Protein 2C43 (pdb70)

Solvent-accessible surface area: 14909 Å² total; per-residue (Å²): 175,174,226,104,62,136,20,134,21,7,10,25,0,6,25,6,41,103,20,155,27,60,101,71,75,12,2,74,0,1,70,0,0,21,81,95,7,27,110,80,0,30,132,60,98,51,11,149,58,0,32,11,1,0,0,0,11,0,0,1,2,17,0,0,11,61,78,20,119,51,78,7,80,115,7,142,8,99,99,59,115,129,31,26,23,52,39,6,133,119,58,106,46,110,53,28,18,6,10,29,10,68,31,47,49,29,0,0,0,0,0,7,18,66,50,48,0,0,0,2,0,34,85,6,54,122,13,60,210,37,46,8,73,98,36,3,120,116,42,105,197,62,5,11,109,62,2,15,110,42,1,119,78,46,132,71,79,107,43,21,0,31,7,0,27,5,1,63,1,0,6,54,0,6,19,47,1,69,18,44,36,176,71,42,120,45,95,100,0,53,6,63,9,43,48,99,113,13,81,90,52,93,25,24,100,124,5,102,1,52,37,93,66,136,66,50,133,76,22,52,1,11,4,12,23,26,41,54,95,8,11,3,2,0,0,11,50,105,183,85,129,30,80,32,75,99,20,81,24,116,48,0,34,67,37,24,59,57,58,24,108,86,32,80,74,19,108,135,64,31,50,102,23,153,123,91,102,140,194,152

Secondary structure (DSSP, 8-state):
--S------EEEEE-GGG----HHHHHHHHHTS-HHHHHHHHT-SBHHHHHHHHHHHHHHHHHHHHHS---GGG--EEE-TTS-EEEPP---SSS-EEEEEEETTEEEEEEESSSEEEEEEEE----SSS-HHHHHHHTGGGS-HHHHHHHTTSSSHHHHHHHHHHHHHHHHHHHHHHT--S---GGGEEEE--SS---TT--B---EEEETTEE-TTEEEEEEEEETTEEEEEEEE-----PPEEE-HHHHTTT----S---GGGSS--B-GGGS----

Sequence (280 aa):
LYFQGHMEGVRWAFSCGTWLPSRAEWLLAVRSIQPEEKERIGQFVFARDAKAAMAGRLMIRKLVAEKLNNIPWNHIRLQRTAKGKPVLAKDNPYPNFNFNISHQGDYAVLAAEPELQVGIDIMKTSFPGRGSIPEFFHIMKRKFTNKEWETIRSFKDEWTQLDMFYRNWALKESFIKAIGVGLGFELQRLEFDLSPLNLDIGQVYKETRLFLDGEEEKEWAFEESKIDEHHFVAVALRKPTQRQFTILNFNDLMSSAVPMTPEDPSFWDCFCFTEEIPIRN

Structure (mmCIF, N/CA/C/O backbone):
data_2C43
#
_entry.id   2C43
#
_cell.length_a   65.589
_cell.length_b   68.957
_cell.length_c   70.745
_cell.angle_alpha   90.00
_cell.angle_beta   90.00
_cell.angle_gamma   90.00
#
_symmetry.space_group_name_H-M   'P 21 21 21'
#
loop_
_entity.id
_entity.type
_entity.pdbx_description
1 polymer 'AMINOADIPATE-SEMIALDEHYDE DEHYDROGENASE-PHOSPHOPANTETHEINYL TRANSFERASE'
2 non-polymer 'COENZYME A'
3 non-polymer 'MAGNESIUM ION'
4 non-polymer 'CHLORIDE ION'
5 water water
#
loop_
_atom_site.group_PDB
_atom_site.id
_atom_site.type_symbol
_atom_site.label_atom_id
_atom_site.label_alt_id
_atom_site.label_comp_id
_atom_site.label_asym_id
_atom_site.label_entity_id
_atom_site.label_seq_id
_atom_site.pdbx_PDB_ins_code
_atom_site.Cartn_x
_atom_site.Cartn_y
_atom_site.Cartn_z
_atom_site.occupancy
_atom_site.B_iso_or_equiv
_atom_site.auth_seq_id
_atom_site.auth_comp_id
_atom_site.auth_asym_id
_atom_site.auth_atom_id
_atom_site.pdbx_PDB_model_num
ATOM 1 N N . LEU A 1 18 ? -19.145 19.328 28.534 1.00 31.14 18 LEU A N 1
ATOM 2 C CA . LEU A 1 18 ? -19.831 18.725 29.717 1.00 26.21 18 LEU A CA 1
ATOM 3 C C . LEU A 1 18 ? -19.414 17.260 29.968 1.00 16.97 18 LEU A C 1
ATOM 4 O O . LEU A 1 18 ? -19.116 16.934 31.102 1.00 23.34 18 LEU A O 1
ATOM 7 N N . TYR A 1 19 ? -19.339 16.429 28.917 1.00 19.59 19 TYR A N 1
ATOM 8 C CA . TYR A 1 19 ? -19.053 14.969 29.015 1.00 23.93 19 TYR A CA 1
ATOM 9 C C . TYR A 1 19 ? -17.816 14.439 28.250 1.00 22.95 19 TYR A C 1
ATOM 10 O O . TYR A 1 19 ? -17.445 14.953 27.200 1.00 17.43 19 TYR A O 1
ATOM 19 N N . PHE A 1 20 ? -17.194 13.396 28.806 1.00 15.85 20 PHE A N 1
ATOM 20 C CA . PHE A 1 20 ? -15.979 12.795 28.254 1.00 14.23 20 PHE A CA 1
ATOM 21 C C . PHE A 1 20 ? -16.354 11.893 27.068 1.00 13.35 20 PHE A C 1
ATOM 22 O O . PHE A 1 20 ? -16.608 10.708 27.215 1.00 18.94 20 PHE A O 1
ATOM 30 N N . GLN A 1 21 ? -16.406 12.506 25.891 1.00 17.13 21 GLN A N 1
ATOM 31 C CA . GLN A 1 21 ? -17.123 11.961 24.745 1.00 17.22 21 GLN A CA 1
ATOM 32 C C . GLN A 1 21 ? -16.616 12.604 23.429 1.00 20.26 21 GLN A C 1
ATOM 33 O O . GLN A 1 21 ? -16.178 13.753 23.396 1.00 20.58 21 GLN A O 1
ATOM 39 N N . GLY A 1 22 ? -16.674 11.852 22.340 1.00 26.57 22 GLY A N 1
ATOM 40 C CA . GLY A 1 22 ? -16.308 12.396 21.045 1.00 31.11 22 GLY A CA 1
ATOM 41 C C . GLY A 1 22 ? -17.511 13.065 20.423 1.00 30.31 22 GLY A C 1
ATOM 42 O O . GLY A 1 22 ? -18.644 12.786 20.806 1.00 30.10 22 GLY A O 1
ATOM 43 N N . HIS A 1 23 ? -17.272 13.956 19.470 1.00 28.89 23 HIS A N 1
ATOM 44 C CA . HIS A 1 23 ? -18.359 14.611 18.748 1.00 30.78 23 HIS A CA 1
ATOM 45 C C . HIS A 1 23 ? -18.221 14.366 17.242 1.00 30.42 23 HIS A C 1
ATOM 46 O O . HIS A 1 23 ? -17.214 14.663 16.627 1.00 27.21 23 HIS A O 1
ATOM 53 N N . MET A 1 24 ? -19.244 13.793 16.646 1.00 26.84 24 MET A N 1
ATOM 54 C CA . MET A 1 24 ? -19.176 13.440 15.254 1.00 23.09 24 MET A CA 1
ATOM 55 C C . MET A 1 24 ? -18.885 14.686 14.406 1.00 21.11 24 MET A C 1
ATOM 56 O O . MET A 1 24 ? -19.429 15.753 14.680 1.00 21.56 24 MET A O 1
ATOM 61 N N . GLU A 1 25 ? -18.001 14.537 13.414 1.00 20.68 25 GLU A N 1
ATOM 62 C CA . GLU A 1 25 ? -17.767 15.534 12.354 1.00 21.78 25 GLU A CA 1
ATOM 63 C C . GLU A 1 25 ? -18.410 15.022 11.064 1.00 16.04 25 GLU A C 1
ATOM 64 O O . GLU A 1 25 ? -18.971 13.918 11.028 1.00 12.29 25 GLU A O 1
ATOM 70 N N . GLY A 1 26 ? -18.351 15.824 10.011 1.00 17.48 26 GLY A N 1
ATOM 71 C CA . GLY A 1 26 ? -18.873 15.400 8.704 1.00 15.97 26 GLY A CA 1
ATOM 72 C C . GLY A 1 26 ? -18.056 14.222 8.215 1.00 18.13 26 GLY A C 1
ATOM 73 O O . GLY A 1 26 ? -16.825 14.200 8.400 1.00 8.49 26 GLY A O 1
ATOM 74 N N . VAL A 1 27 ? -18.720 13.245 7.599 1.00 8.78 27 VAL A N 1
ATOM 75 C CA . VAL A 1 27 ? -18.020 12.029 7.129 1.00 10.63 27 VAL A CA 1
ATOM 76 C C . VAL A 1 27 ? -18.078 12.045 5.617 1.00 10.85 27 VAL A C 1
ATOM 77 O O . VAL A 1 27 ? -19.142 12.319 5.082 1.00 8.01 27 VAL A O 1
ATOM 81 N N . ARG A 1 28 ? -16.942 11.825 4.945 1.00 11.46 28 ARG A N 1
ATOM 82 C CA . ARG A 1 28 ? -16.905 11.677 3.474 1.00 11.11 28 ARG A CA 1
ATOM 83 C C . ARG A 1 28 ? -16.115 10.389 3.122 1.00 8.45 28 ARG A C 1
ATOM 84 O O . ARG A 1 28 ? -14.904 10.383 3.208 1.00 11.46 28 ARG A O 1
ATOM 92 N N . TRP A 1 29 ? -16.810 9.310 2.769 1.00 6.09 29 TRP A N 1
ATOM 93 C CA . TRP A 1 29 ? -16.176 8.000 2.480 1.00 10.98 29 TRP A CA 1
ATOM 94 C C . TRP A 1 29 ? -16.508 7.475 1.067 1.00 11.97 29 TRP A C 1
ATOM 95 O O . TRP A 1 29 ? -17.602 7.645 0.610 1.00 11.51 29 TRP A O 1
ATOM 106 N N . ALA A 1 30 ? -15.563 6.815 0.400 1.00 11.48 30 ALA A N 1
ATOM 107 C CA . ALA A 1 30 ? -15.799 6.202 -0.909 1.00 8.75 30 ALA A CA 1
ATOM 108 C C . ALA A 1 30 ? -15.307 4.783 -0.834 1.00 12.30 30 ALA A C 1
ATOM 109 O O . ALA A 1 30 ? -14.477 4.455 0.011 1.00 13.47 30 ALA A O 1
ATOM 111 N N . PHE A 1 31 ? -15.778 3.949 -1.740 1.00 10.66 31 PHE A N 1
ATOM 112 C CA . PHE A 1 31 ? -15.295 2.605 -1.828 1.00 7.73 31 PHE A CA 1
ATOM 113 C C . PHE A 1 31 ? -15.268 2.195 -3.291 1.00 7.30 31 PHE A C 1
ATOM 114 O O . PHE A 1 31 ? -16.240 2.368 -3.985 1.00 6.58 31 PHE A O 1
ATOM 122 N N . SER A 1 32 ? -14.153 1.657 -3.765 1.00 8.61 32 SER A N 1
ATOM 123 C CA . SER A 1 32 ? -14.099 1.175 -5.115 1.00 5.90 32 SER A CA 1
ATOM 124 C C . SER A 1 32 ? -14.713 -0.218 -5.261 1.00 7.34 32 SER A C 1
ATOM 125 O O . SER A 1 32 ? -14.009 -1.251 -5.310 1.00 11.14 32 SER A O 1
ATOM 128 N N . CYS A 1 33 ? -16.025 -0.240 -5.430 1.00 7.96 33 CYS A N 1
ATOM 129 C CA . CYS A 1 33 ? -16.716 -1.492 -5.680 1.00 9.15 33 CYS A CA 1
ATOM 130 C C . CYS A 1 33 ? -16.334 -2.111 -7.033 1.00 14.92 33 CYS A C 1
ATOM 131 O O . CYS A 1 33 ? -16.467 -3.321 -7.199 1.00 9.79 33 CYS A O 1
ATOM 134 N N . GLY A 1 34 ? -15.858 -1.291 -7.972 1.00 15.07 34 GLY A N 1
ATOM 135 C CA . GLY A 1 34 ? -15.600 -1.734 -9.354 1.00 16.25 34 GLY A CA 1
ATOM 136 C C . GLY A 1 34 ? -14.355 -2.588 -9.446 1.00 16.40 34 GLY A C 1
ATOM 137 O O . GLY A 1 34 ? -14.202 -3.370 -10.376 1.00 22.68 34 GLY A O 1
ATOM 138 N N . THR A 1 35 ? -13.463 -2.448 -8.472 1.00 15.74 35 THR A N 1
ATOM 139 C CA . THR A 1 35 ? -12.218 -3.242 -8.408 1.00 18.55 35 THR A CA 1
ATOM 140 C C . THR A 1 35 ? -12.182 -4.206 -7.214 1.00 13.03 35 THR A C 1
ATOM 141 O O . THR A 1 35 ? -11.168 -4.825 -6.973 1.00 12.50 35 THR A O 1
ATOM 145 N N . TRP A 1 36 ? -13.280 -4.282 -6.463 1.00 6.66 36 TRP A N 1
ATOM 146 C CA . TRP A 1 36 ? -13.422 -5.160 -5.329 1.00 10.79 36 TRP A CA 1
ATOM 147 C C . TRP A 1 36 ? -13.684 -6.538 -5.862 1.00 10.05 36 TRP A C 1
ATOM 148 O O . TRP A 1 36 ? -14.641 -6.721 -6.583 1.00 12.42 36 TRP A O 1
ATOM 159 N N . LEU A 1 37 ? -12.852 -7.505 -5.460 1.00 13.34 37 LEU A N 1
ATOM 160 C CA . LEU A 1 37 ? -13.004 -8.893 -5.876 1.00 16.32 37 LEU A CA 1
ATOM 161 C C . LEU A 1 37 ? -12.957 -9.790 -4.638 1.00 14.54 37 LEU A C 1
ATOM 162 O O . LEU A 1 37 ? -11.921 -10.394 -4.314 1.00 12.78 37 LEU A O 1
ATOM 167 N N . PRO A 1 38 ? -14.103 -9.908 -3.959 1.00 7.79 38 PRO A N 1
ATOM 168 C CA . PRO A 1 38 ? -14.165 -10.687 -2.745 1.00 9.57 38 PRO A CA 1
ATOM 169 C C . PRO A 1 38 ? -14.125 -12.185 -3.002 1.00 12.17 38 PRO A C 1
ATOM 170 O O . PRO A 1 38 ? -14.565 -12.632 -4.045 1.00 7.94 38 PRO A O 1
ATOM 174 N N . SER A 1 39 ? -13.557 -12.975 -2.086 1.00 8.08 39 SER A N 1
ATOM 175 C CA . SER A 1 39 ? -13.701 -14.391 -2.221 1.00 8.33 39 SER A CA 1
ATOM 176 C C . SER A 1 39 ? -15.170 -14.734 -1.937 1.00 8.30 39 SER A C 1
ATOM 177 O O . SER A 1 39 ? -15.970 -13.895 -1.522 1.00 14.47 39 SER A O 1
ATOM 180 N N . ARG A 1 40 ? -15.516 -15.999 -2.111 1.00 13.62 40 ARG A N 1
ATOM 181 C CA . ARG A 1 40 ? -16.876 -16.432 -1.869 1.00 13.17 40 ARG A CA 1
ATOM 182 C C . ARG A 1 40 ? -17.215 -16.322 -0.402 1.00 9.53 40 ARG A C 1
ATOM 183 O O . ARG A 1 40 ? -18.268 -15.870 -0.046 1.00 11.44 40 ARG A O 1
ATOM 191 N N . ALA A 1 41 ? -16.298 -16.721 0.455 1.00 13.60 41 ALA A N 1
ATOM 192 C CA . ALA A 1 41 ? -16.539 -16.594 1.877 1.00 11.22 41 ALA A CA 1
ATOM 193 C C . ALA A 1 41 ? -16.710 -15.158 2.280 1.00 11.74 41 ALA A C 1
ATOM 194 O O . ALA A 1 41 ? -17.516 -14.866 3.154 1.00 12.13 41 ALA A O 1
ATOM 196 N N . GLU A 1 42 ? -15.943 -14.248 1.673 1.00 8.20 42 GLU A N 1
ATOM 197 C CA . GLU A 1 42 ? -16.070 -12.819 2.001 1.00 3.57 42 GLU A CA 1
ATOM 198 C C . GLU A 1 42 ? -17.410 -12.195 1.508 1.00 7.98 42 GLU A C 1
ATOM 199 O O . GLU A 1 42 ? -18.095 -11.435 2.206 1.00 10.13 42 GLU A O 1
ATOM 205 N N . TRP A 1 43 ? -17.787 -12.528 0.291 1.00 12.26 43 TRP A N 1
ATOM 206 C CA . TRP A 1 43 ? -19.102 -12.122 -0.206 1.00 10.01 43 TRP A CA 1
ATOM 207 C C . TRP A 1 43 ? -20.205 -12.639 0.726 1.00 10.36 43 TRP A C 1
ATOM 208 O O . TRP A 1 43 ? -21.050 -11.888 1.134 1.00 11.75 43 TRP A O 1
ATOM 219 N N . LEU A 1 44 ? -20.191 -13.918 1.082 1.00 11.92 44 LEU A N 1
ATOM 220 C CA . LEU A 1 44 ? -21.299 -14.472 1.858 1.00 10.61 44 LEU A CA 1
ATOM 221 C C . LEU A 1 44 ? -21.314 -13.917 3.284 1.00 10.89 44 LEU A C 1
ATOM 222 O O . LEU A 1 44 ? -22.378 -13.766 3.888 1.00 8.40 44 LEU A O 1
ATOM 227 N N . LEU A 1 45 ? -20.135 -13.610 3.827 1.00 14.25 45 LEU A N 1
ATOM 228 C CA . LEU A 1 45 ? -20.067 -12.962 5.132 1.00 11.66 45 LEU A CA 1
ATOM 229 C C . LEU A 1 45 ? -20.727 -11.594 5.117 1.00 13.06 45 LEU A C 1
ATOM 230 O O . LEU A 1 45 ? -21.440 -11.212 6.038 1.00 17.49 45 LEU A O 1
ATOM 235 N N . ALA A 1 46 ? -20.455 -10.843 4.060 1.00 12.94 46 ALA A N 1
ATOM 236 C CA . ALA A 1 46 ? -21.060 -9.529 3.870 1.00 10.45 46 ALA A CA 1
ATOM 237 C C . ALA A 1 46 ? -22.603 -9.584 3.738 1.00 12.74 46 ALA A C 1
ATOM 238 O O . ALA A 1 46 ? -23.323 -8.816 4.369 1.00 14.14 46 ALA A O 1
ATOM 240 N N . VAL A 1 47 ? -23.084 -10.533 2.943 1.00 13.65 47 VAL A N 1
ATOM 241 C CA . VAL A 1 47 ? -24.523 -10.831 2.787 1.00 13.51 47 VAL A CA 1
ATOM 242 C C . VAL A 1 47 ? -25.164 -11.111 4.165 1.00 16.18 47 VAL A C 1
ATOM 243 O O . VAL A 1 47 ? -26.255 -10.637 4.450 1.00 13.25 47 VAL A O 1
ATOM 247 N N . ARG A 1 48 ? -24.474 -11.871 5.027 1.00 11.93 48 ARG A N 1
ATOM 248 C CA . ARG A 1 48 ? -24.960 -12.140 6.377 1.00 10.46 48 ARG A CA 1
ATOM 249 C C . ARG A 1 48 ? -25.028 -10.908 7.300 1.00 5.00 48 ARG A C 1
ATOM 250 O O . ARG A 1 48 ? -25.732 -10.959 8.314 1.00 9.62 48 ARG A O 1
ATOM 258 N N . SER A 1 49 ? -24.268 -9.864 6.966 1.00 5.85 49 SER A N 1
ATOM 259 C CA . SER A 1 49 ? -24.025 -8.736 7.867 1.00 6.94 49 SER A CA 1
ATOM 260 C C . SER A 1 49 ? -24.991 -7.571 7.679 1.00 4.14 49 SER A C 1
ATOM 261 O O . SER A 1 49 ? -24.865 -6.544 8.332 1.00 7.70 49 SER A O 1
ATOM 264 N N . ILE A 1 50 ? -25.987 -7.737 6.818 1.00 8.85 50 ILE A N 1
ATOM 265 C CA . ILE A 1 50 ? -26.969 -6.695 6.547 1.00 2.00 50 ILE A CA 1
ATOM 266 C C . ILE A 1 50 ? -28.405 -7.126 6.870 1.00 6.33 50 ILE A C 1
ATOM 267 O O . ILE A 1 50 ? -28.675 -8.288 7.141 1.00 12.40 50 ILE A O 1
ATOM 272 N N . GLN A 1 51 ? -29.348 -6.199 6.784 1.00 10.95 51 GLN A N 1
ATOM 273 C CA . GLN A 1 51 ? -30.724 -6.525 7.134 1.00 9.67 51 GLN A CA 1
ATOM 274 C C . GLN A 1 51 ? -31.331 -7.465 6.109 1.00 11.38 51 GLN A C 1
ATOM 275 O O . GLN A 1 51 ? -30.971 -7.396 4.920 1.00 10.98 51 GLN A O 1
ATOM 281 N N . PRO A 1 52 ? -32.245 -8.353 6.553 1.00 9.45 52 PRO A N 1
ATOM 282 C CA . PRO A 1 52 ? -32.857 -9.364 5.671 1.00 8.13 52 PRO A CA 1
ATOM 283 C C . PRO A 1 52 ? -33.537 -8.781 4.431 1.00 5.42 52 PRO A C 1
ATOM 284 O O . PRO A 1 52 ? -33.369 -9.299 3.321 1.00 14.34 52 PRO A O 1
ATOM 288 N N . GLU A 1 53 ? -34.274 -7.695 4.605 1.00 11.48 53 GLU A N 1
ATOM 289 C CA . GLU A 1 53 ? -34.964 -7.115 3.503 1.00 9.43 53 GLU A CA 1
ATOM 290 C C . GLU A 1 53 ? -33.991 -6.473 2.534 1.00 15.00 53 GLU A C 1
ATOM 291 O O . GLU A 1 53 ? -34.249 -6.438 1.356 1.00 17.80 53 GLU A O 1
ATOM 297 N N . GLU A 1 54 ? -32.855 -6.002 3.012 1.00 14.83 54 GLU A N 1
ATOM 298 C CA . GLU A 1 54 ? -31.849 -5.456 2.122 1.00 13.51 54 GLU A CA 1
ATOM 299 C C . GLU A 1 54 ? -31.132 -6.560 1.373 1.00 12.19 54 GLU A C 1
ATOM 300 O O . GLU A 1 54 ? -30.761 -6.398 0.212 1.00 11.70 54 GLU A O 1
ATOM 306 N N . LYS A 1 55 ? -30.953 -7.682 2.039 1.00 13.47 55 LYS A N 1
ATOM 307 C CA . LYS A 1 55 ? -30.328 -8.866 1.449 1.00 11.76 55 LYS A CA 1
ATOM 308 C C . LYS A 1 55 ? -31.218 -9.398 0.333 1.00 12.19 55 LYS A C 1
ATOM 309 O O . LYS A 1 55 ? -30.754 -9.714 -0.749 1.00 16.52 55 LYS A O 1
ATOM 315 N N . GLU A 1 56 ? -32.509 -9.483 0.606 1.00 13.13 56 GLU A N 1
ATOM 316 C CA . GLU A 1 56 ? -33.474 -9.871 -0.430 1.00 15.35 56 GLU A CA 1
ATOM 317 C C . GLU A 1 56 ? -33.374 -8.965 -1.659 1.00 14.26 56 GLU A C 1
ATOM 318 O O . GLU A 1 56 ? -33.371 -9.448 -2.777 1.00 16.16 56 GLU A O 1
ATOM 324 N N . ARG A 1 57 ? -33.307 -7.662 -1.432 1.00 14.96 57 ARG A N 1
ATOM 325 C CA . ARG A 1 57 ? -33.233 -6.673 -2.504 1.00 16.16 57 ARG A CA 1
ATOM 326 C C . ARG A 1 57 ? -31.980 -6.876 -3.370 1.00 18.31 57 ARG A C 1
ATOM 327 O O . ARG A 1 57 ? -32.036 -6.839 -4.600 1.00 19.57 57 ARG A O 1
ATOM 335 N N . ILE A 1 58 ? -30.860 -7.109 -2.717 1.00 12.86 58 ILE A N 1
ATOM 336 C CA . ILE A 1 58 ? -29.600 -7.366 -3.412 1.00 16.17 58 ILE A CA 1
ATOM 337 C C . ILE A 1 58 ? -29.601 -8.694 -4.179 1.00 17.77 58 ILE A C 1
ATOM 338 O O . ILE A 1 58 ? -28.988 -8.796 -5.240 1.00 20.67 58 ILE A O 1
ATOM 343 N N . GLY A 1 59 ? -30.284 -9.706 -3.655 1.00 18.32 59 GLY A N 1
ATOM 344 C CA . GLY A 1 59 ? -30.360 -10.988 -4.330 1.00 10.71 59 GLY A CA 1
ATOM 345 C C . GLY A 1 59 ? -31.152 -11.005 -5.618 1.00 14.30 59 GLY A C 1
ATOM 346 O O . GLY A 1 59 ? -31.072 -11.971 -6.391 1.00 16.08 59 GLY A O 1
ATOM 347 N N . GLN A 1 60 ? -31.895 -9.936 -5.862 1.00 13.54 60 GLN A N 1
ATOM 348 C CA . GLN A 1 60 ? -32.686 -9.781 -7.052 1.00 14.43 60 GLN A CA 1
ATOM 349 C C . GLN A 1 60 ? -32.044 -8.953 -8.133 1.00 17.61 60 GLN A C 1
ATOM 350 O O . GLN A 1 60 ? -32.596 -8.903 -9.211 1.00 16.82 60 GLN A O 1
ATOM 356 N N . PHE A 1 61 ? -30.899 -8.313 -7.878 1.00 15.28 61 PHE A N 1
ATOM 357 C CA . PHE A 1 61 ? -30.170 -7.630 -8.956 1.00 11.52 61 PHE A CA 1
ATOM 358 C C . PHE A 1 61 ? -29.669 -8.669 -9.935 1.00 9.90 61 PHE A C 1
ATOM 359 O O . PHE A 1 61 ? -29.255 -9.723 -9.509 1.00 14.86 61 PHE A O 1
ATOM 367 N N . VAL A 1 62 ? -29.669 -8.349 -11.238 1.00 11.56 62 VAL A N 1
ATOM 368 C CA . VAL A 1 62 ? -29.278 -9.342 -12.239 1.00 9.42 62 VAL A CA 1
ATOM 369 C C . VAL A 1 62 ? -27.760 -9.417 -12.302 1.00 6.24 62 VAL A C 1
ATOM 370 O O . VAL A 1 62 ? -27.199 -10.518 -12.314 1.00 5.22 62 VAL A O 1
ATOM 374 N N . PHE A 1 63 ? -27.113 -8.233 -12.293 1.00 9.81 63 PHE A N 1
ATOM 375 C CA . PHE A 1 63 ? -25.658 -8.118 -12.425 1.00 5.84 63 PHE A CA 1
ATOM 376 C C . PHE A 1 63 ? -24.893 -7.890 -11.151 1.00 6.07 63 PHE A C 1
ATOM 377 O O . PHE A 1 63 ? -25.229 -7.072 -10.304 1.00 6.78 63 PHE A O 1
ATOM 385 N N . ALA A 1 64 ? -23.778 -8.590 -11.093 1.00 12.37 64 ALA A N 1
ATOM 386 C CA . ALA A 1 64 ? -22.867 -8.519 -9.988 1.00 11.93 64 ALA A CA 1
ATOM 387 C C . ALA A 1 64 ? -22.417 -7.108 -9.639 1.00 13.48 64 ALA A C 1
ATOM 388 O O . ALA A 1 64 ? -22.321 -6.736 -8.440 1.00 7.64 64 ALA A O 1
ATOM 390 N N . ARG A 1 65 ? -22.207 -6.267 -10.649 1.00 11.72 65 ARG A N 1
ATOM 391 C CA . ARG A 1 65 ? -21.643 -4.932 -10.318 1.00 13.48 65 ARG A CA 1
ATOM 392 C C . ARG A 1 65 ? -22.650 -4.133 -9.524 1.00 11.87 65 ARG A C 1
ATOM 393 O O . ARG A 1 65 ? -22.265 -3.286 -8.733 1.00 14.40 65 ARG A O 1
ATOM 401 N N . ASP A 1 66 ? -23.937 -4.403 -9.743 1.00 14.60 66 ASP A N 1
ATOM 402 C CA . ASP A 1 66 ? -25.013 -3.706 -9.032 1.00 14.61 66 ASP A CA 1
ATOM 403 C C . ASP A 1 66 ? -25.198 -4.252 -7.614 1.00 9.32 66 ASP A C 1
ATOM 404 O O . ASP A 1 66 ? -25.532 -3.535 -6.681 1.00 10.87 66 ASP A O 1
ATOM 409 N N . ALA A 1 67 ? -25.015 -5.548 -7.477 1.00 11.55 67 ALA A N 1
ATOM 410 C CA . ALA A 1 67 ? -25.110 -6.179 -6.157 1.00 8.35 67 ALA A CA 1
ATOM 411 C C . ALA A 1 67 ? -23.948 -5.704 -5.309 1.00 8.72 67 ALA A C 1
ATOM 412 O O . ALA A 1 67 ? -24.105 -5.427 -4.145 1.00 6.98 67 ALA A O 1
ATOM 414 N N . LYS A 1 68 ? -22.773 -5.628 -5.910 1.00 9.73 68 LYS A N 1
ATOM 415 C CA . LYS A 1 68 ? -21.598 -5.145 -5.203 1.00 12.26 68 LYS A CA 1
ATOM 416 C C . LYS A 1 68 ? -21.690 -3.683 -4.749 1.00 4.20 68 LYS A C 1
ATOM 417 O O . LYS A 1 68 ? -21.240 -3.345 -3.659 1.00 7.52 68 LYS A O 1
ATOM 423 N N . ALA A 1 69 ? -22.282 -2.838 -5.586 1.00 8.81 69 ALA A N 1
ATOM 424 C CA . ALA A 1 69 ? -22.424 -1.440 -5.304 1.00 9.06 69 ALA A CA 1
ATOM 425 C C . ALA A 1 69 ? -23.351 -1.182 -4.169 1.00 10.52 69 ALA A C 1
ATOM 426 O O . ALA A 1 69 ? -23.054 -0.360 -3.295 1.00 17.37 69 ALA A O 1
ATOM 428 N N . ALA A 1 70 ? -24.466 -1.900 -4.171 1.00 9.64 70 ALA A N 1
ATOM 429 C CA . ALA A 1 70 ? -25.513 -1.774 -3.173 1.00 8.30 70 ALA A CA 1
ATOM 430 C C . ALA A 1 70 ? -25.119 -2.337 -1.822 1.00 5.90 70 ALA A C 1
ATOM 431 O O . ALA A 1 70 ? -25.403 -1.752 -0.781 1.00 11.52 70 ALA A O 1
ATOM 433 N N . MET A 1 71 ? -24.464 -3.485 -1.850 1.00 6.65 71 MET A N 1
ATOM 434 C CA . MET A 1 71 ? -23.791 -4.048 -0.678 1.00 13.84 71 MET A CA 1
ATOM 435 C C . MET A 1 71 ? -22.804 -3.090 -0.008 1.00 6.80 71 MET A C 1
ATOM 436 O O . MET A 1 71 ? -22.878 -2.761 1.196 1.00 11.91 71 MET A O 1
ATOM 441 N N . ALA A 1 72 ? -21.894 -2.584 -0.806 1.00 13.49 72 ALA A N 1
ATOM 442 C CA . ALA A 1 72 ? -21.005 -1.566 -0.330 1.00 8.49 72 ALA A CA 1
ATOM 443 C C . ALA A 1 72 ? -21.725 -0.408 0.337 1.00 14.09 72 ALA A C 1
ATOM 444 O O . ALA A 1 72 ? -21.331 0.016 1.444 1.00 11.91 72 ALA A O 1
ATOM 446 N N . GLY A 1 73 ? -22.781 0.117 -0.289 1.00 11.95 73 GLY A N 1
ATOM 447 C CA . GLY A 1 73 ? -23.561 1.185 0.347 1.00 8.96 73 GLY A CA 1
ATOM 448 C C . GLY A 1 73 ? -24.123 0.821 1.721 1.00 6.58 73 GLY A C 1
ATOM 449 O O . GLY A 1 73 ? -23.985 1.560 2.683 1.00 10.47 73 GLY A O 1
ATOM 450 N N . ARG A 1 74 ? -24.754 -0.335 1.825 1.00 7.17 74 ARG A N 1
ATOM 451 C CA . ARG A 1 74 ? -25.262 -0.804 3.098 1.00 6.55 74 ARG A CA 1
ATOM 452 C C . ARG A 1 74 ? -24.202 -0.908 4.155 1.00 14.34 74 ARG A C 1
ATOM 453 O O . ARG A 1 74 ? -24.468 -0.506 5.306 1.00 9.77 74 ARG A O 1
ATOM 461 N N . LEU A 1 75 ? -23.017 -1.410 3.790 1.00 9.80 75 LEU A N 1
ATOM 462 C CA . LEU A 1 75 ? -21.975 -1.671 4.763 1.00 8.13 75 LEU A CA 1
ATOM 463 C C . LEU A 1 75 ? -21.380 -0.372 5.221 1.00 4.18 75 LEU A C 1
ATOM 464 O O . LEU A 1 75 ? -20.968 -0.256 6.364 1.00 9.35 75 LEU A O 1
ATOM 469 N N . MET A 1 76 ? -21.373 0.626 4.343 1.00 3.46 76 MET A N 1
ATOM 470 C CA . MET A 1 76 ? -20.874 1.935 4.690 1.00 8.13 76 MET A CA 1
ATOM 471 C C . MET A 1 76 ? -21.806 2.596 5.653 1.00 8.44 76 MET A C 1
A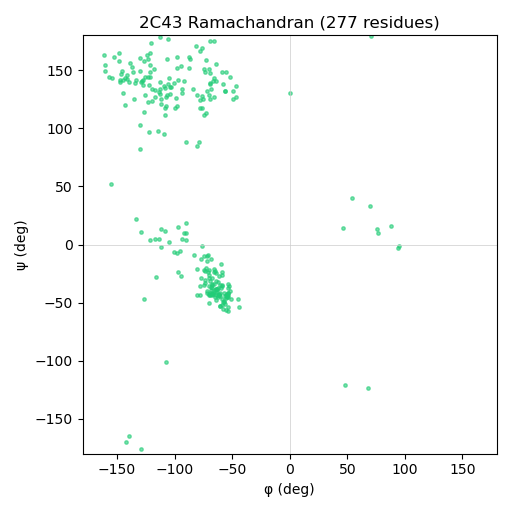TOM 472 O O . MET A 1 76 ? -21.381 3.186 6.612 1.00 5.60 76 MET A O 1
ATOM 477 N N . ILE A 1 77 ? -23.102 2.478 5.421 1.00 9.46 77 ILE A N 1
ATOM 478 C CA . ILE A 1 77 ? -24.061 3.075 6.353 1.00 9.09 77 ILE A CA 1
ATOM 479 C C . ILE A 1 77 ? -24.007 2.437 7.747 1.00 4.39 77 ILE A C 1
ATOM 480 O O . ILE A 1 77 ? -24.076 3.130 8.775 1.00 6.60 77 ILE A O 1
ATOM 485 N N . ARG A 1 78 ? -23.869 1.116 7.790 1.00 12.60 78 ARG A N 1
ATOM 486 C CA . ARG A 1 78 ? -23.737 0.411 9.071 1.00 4.28 78 ARG A CA 1
ATOM 487 C C . ARG A 1 78 ? -22.410 0.736 9.787 1.00 8.45 78 ARG A C 1
ATOM 488 O O . ARG A 1 78 ? -22.354 0.825 11.020 1.00 5.75 78 ARG A O 1
ATOM 496 N N . LYS A 1 79 ? -21.326 0.891 9.042 1.00 4.02 79 LYS A N 1
ATOM 497 C CA . LYS A 1 79 ? -20.081 1.226 9.683 1.00 6.50 79 LYS A CA 1
ATOM 498 C C . LYS A 1 79 ? -20.211 2.623 10.297 1.00 9.92 79 LYS A C 1
ATOM 499 O O . LYS A 1 79 ? -19.742 2.865 11.407 1.00 5.76 79 LYS A O 1
ATOM 505 N N . LEU A 1 80 ? -20.851 3.533 9.560 1.00 13.27 80 LEU A N 1
ATOM 506 C CA . LEU A 1 80 ? -21.094 4.911 10.008 1.00 9.16 80 LEU A CA 1
ATOM 507 C C . LEU A 1 80 ? -21.832 4.962 11.339 1.00 11.26 80 LEU A C 1
ATOM 508 O O . LEU A 1 80 ? -21.369 5.552 12.299 1.00 9.72 80 LEU A O 1
ATOM 513 N N . VAL A 1 81 ? -23.000 4.336 11.398 1.00 8.67 81 VAL A N 1
ATOM 514 C CA . VAL A 1 81 ? -23.797 4.376 12.616 1.00 8.21 81 VAL A CA 1
ATOM 515 C C . VAL A 1 81 ? -23.033 3.666 13.733 1.00 8.05 81 VAL A C 1
ATOM 516 O O . VAL A 1 81 ? -22.923 4.171 14.829 1.00 11.77 81 VAL A O 1
ATOM 520 N N . ALA A 1 82 ? -22.512 2.481 13.457 1.00 6.83 82 ALA A N 1
ATOM 521 C CA . ALA A 1 82 ? -21.795 1.749 14.521 1.00 9.85 82 ALA A CA 1
ATOM 522 C C . ALA A 1 82 ? -20.668 2.584 15.166 1.00 15.07 82 ALA A C 1
ATOM 523 O O . ALA A 1 82 ? -20.510 2.603 16.382 1.00 9.77 82 ALA A O 1
ATOM 525 N N . GLU A 1 83 ? -19.883 3.251 14.330 1.00 13.87 83 GLU A N 1
ATOM 526 C CA . GLU A 1 83 ? -18.642 3.876 14.753 1.00 12.05 83 GLU A CA 1
ATOM 527 C C . GLU A 1 83 ? -18.802 5.353 15.125 1.00 10.18 83 GLU A C 1
ATOM 528 O O . GLU A 1 83 ? -18.080 5.840 15.953 1.00 14.68 83 GLU A O 1
ATOM 534 N N . LYS A 1 84 ? -19.778 6.048 14.559 1.00 7.86 84 LYS A N 1
ATOM 535 C CA . LYS A 1 84 ? -19.967 7.445 14.882 1.00 9.60 84 LYS A CA 1
ATOM 536 C C . LYS A 1 84 ? -21.026 7.631 15.928 1.00 12.84 84 LYS A C 1
ATOM 537 O O . LYS A 1 84 ? -21.022 8.648 16.592 1.00 8.22 84 LYS A O 1
ATOM 543 N N . LEU A 1 85 ? -21.946 6.668 16.064 1.00 11.54 85 LEU A N 1
ATOM 544 C CA . LEU A 1 85 ? -23.001 6.731 17.108 1.00 10.98 85 LEU A CA 1
ATOM 545 C C . LEU A 1 85 ? -22.799 5.650 18.182 1.00 14.04 85 LEU A C 1
ATOM 546 O O . LEU A 1 85 ? -23.559 5.575 19.127 1.00 12.13 85 LEU A O 1
ATOM 551 N N . ASN A 1 86 ? -21.778 4.803 18.015 1.00 9.42 86 ASN A N 1
ATOM 552 C CA A ASN A 1 86 ? -21.419 3.796 18.990 0.70 15.48 86 ASN A CA 1
ATOM 553 C CA B ASN A 1 86 ? -21.430 3.788 19.020 0.30 11.77 86 ASN A CA 1
ATOM 554 C C . ASN A 1 86 ? -22.596 2.841 19.308 1.00 16.40 86 ASN A C 1
ATOM 555 O O . ASN A 1 86 ? -22.810 2.454 20.447 1.00 20.06 86 ASN A O 1
ATOM 564 N N . ILE A 1 87 ? -23.348 2.465 18.275 1.00 14.47 87 ILE A N 1
ATOM 565 C CA . ILE A 1 87 ? -24.427 1.450 18.381 1.00 7.88 87 ILE A CA 1
ATOM 566 C C . ILE A 1 87 ? -23.943 0.074 17.900 1.00 9.11 87 ILE A C 1
ATOM 567 O O . ILE A 1 87 ? -23.460 -0.049 16.800 1.00 11.49 87 ILE A O 1
ATOM 572 N N . PRO A 1 88 ? -24.083 -0.982 18.714 1.00 10.58 88 PRO A N 1
ATOM 573 C CA . PRO A 1 88 ? -23.725 -2.298 18.203 1.00 14.88 88 PRO A CA 1
ATOM 574 C C . PRO A 1 88 ? -24.338 -2.615 16.834 1.00 12.96 88 PRO A C 1
ATOM 575 O O . PRO A 1 88 ? -25.543 -2.455 16.605 1.00 12.78 88 PRO A O 1
ATOM 579 N N . TRP A 1 89 ? -23.501 -3.094 15.932 1.00 13.04 89 TRP A N 1
ATOM 580 C CA . TRP A 1 89 ? -23.912 -3.391 14.566 1.00 9.04 89 TRP A CA 1
ATOM 581 C C . TRP A 1 89 ? -25.240 -4.145 14.435 1.00 12.80 89 TRP A C 1
ATOM 582 O O . TRP A 1 89 ? -26.126 -3.749 13.639 1.00 13.15 89 TRP A O 1
ATOM 593 N N . ASN A 1 90 ? -25.385 -5.207 15.241 1.00 14.49 90 ASN A N 1
ATOM 594 C CA . ASN A 1 90 ? -26.576 -6.054 15.274 1.00 14.81 90 ASN A CA 1
ATOM 595 C C . ASN A 1 90 ? -27.795 -5.384 15.895 1.00 12.68 90 ASN A C 1
ATOM 596 O O . ASN A 1 90 ? -28.880 -5.941 15.823 1.00 10.60 90 ASN A O 1
ATOM 601 N N . HIS A 1 91 ? -27.612 -4.212 16.487 1.00 10.85 91 HIS A N 1
ATOM 602 C CA . HIS A 1 91 ? -28.703 -3.430 17.008 1.00 10.67 91 HIS A CA 1
ATOM 603 C C . HIS A 1 91 ? -29.062 -2.205 16.148 1.00 15.54 91 HIS A C 1
ATOM 604 O O . HIS A 1 91 ? -29.969 -1.461 16.502 1.00 17.31 91 HIS A O 1
ATOM 611 N N . ILE A 1 92 ? -28.393 -2.009 15.008 1.00 14.27 92 ILE A N 1
ATOM 612 C CA . ILE A 1 92 ? -28.722 -0.888 14.114 1.00 10.45 92 ILE A CA 1
ATOM 613 C C . ILE A 1 92 ? -30.008 -1.255 13.382 1.00 14.78 92 ILE A C 1
ATOM 614 O O . ILE A 1 92 ? -30.094 -2.322 12.783 1.00 11.86 92 ILE A O 1
ATOM 619 N N . ARG A 1 93 ? -31.004 -0.379 13.480 1.00 7.21 93 ARG A N 1
ATOM 620 C CA . ARG A 1 93 ? -32.269 -0.524 12.768 1.00 9.13 93 ARG A CA 1
ATOM 621 C C . ARG A 1 93 ? -32.448 0.587 11.757 1.00 12.29 93 ARG A C 1
ATOM 622 O O . ARG A 1 93 ? -32.870 1.691 12.096 1.00 14.27 93 ARG A O 1
ATOM 630 N N . LEU A 1 94 ? -32.107 0.271 10.511 1.00 14.95 94 LEU A N 1
ATOM 631 C CA . LEU A 1 94 ? -32.226 1.178 9.401 1.00 15.86 94 LEU A CA 1
ATOM 632 C C . LEU A 1 94 ? -33.592 0.976 8.748 1.00 15.72 94 LEU A C 1
ATOM 633 O O . LEU A 1 94 ? -34.082 -0.127 8.638 1.00 15.92 94 LEU A O 1
ATOM 638 N N . GLN A 1 95 ? -34.214 2.071 8.345 1.00 12.56 95 GLN A N 1
ATOM 639 C CA . GLN A 1 95 ? -35.510 2.052 7.706 1.00 10.87 95 GLN A CA 1
ATOM 640 C C . GLN A 1 95 ? -35.405 2.867 6.427 1.00 11.83 95 GLN A C 1
ATOM 641 O O . GLN A 1 95 ? -34.320 3.282 6.047 1.00 13.65 95 GLN A O 1
ATOM 647 N N . ARG A 1 96 ? -36.529 3.025 5.742 1.00 12.76 96 ARG A N 1
ATOM 648 C CA . ARG A 1 96 ? -36.594 3.782 4.506 1.00 14.89 96 ARG A CA 1
ATOM 649 C C . ARG A 1 96 ? -37.863 4.591 4.524 1.00 13.05 96 ARG A C 1
ATOM 650 O O . ARG A 1 96 ? -38.899 4.092 4.942 1.00 9.25 96 ARG A O 1
ATOM 658 N N . THR A 1 97 ? -37.788 5.827 4.057 1.00 10.09 97 THR A N 1
ATOM 659 C CA . THR A 1 97 ? -38.966 6.650 3.917 1.00 9.40 97 THR A CA 1
ATOM 660 C C . THR A 1 97 ? -39.869 6.053 2.860 1.00 9.26 97 THR A C 1
ATOM 661 O O . THR A 1 97 ? -39.499 5.128 2.164 1.00 15.04 97 THR A O 1
ATOM 665 N N . ALA A 1 98 ? -41.030 6.648 2.697 1.00 11.39 98 ALA A N 1
ATOM 666 C CA . ALA A 1 98 ? -41.984 6.193 1.711 1.00 14.32 98 ALA A CA 1
ATOM 667 C C . ALA A 1 98 ? -41.449 6.344 0.316 1.00 13.11 98 ALA A C 1
ATOM 668 O O . ALA A 1 98 ? -41.870 5.615 -0.576 1.00 11.78 98 ALA A O 1
ATOM 670 N N . LYS A 1 99 ? -40.499 7.266 0.131 1.00 14.24 99 LYS A N 1
ATOM 671 C CA . LYS A 1 99 ? -39.873 7.499 -1.183 1.00 5.14 99 LYS A CA 1
ATOM 672 C C . LYS A 1 99 ? -38.522 6.765 -1.373 1.00 4.73 99 LYS A C 1
ATOM 673 O O . LYS A 1 99 ? -37.749 7.087 -2.262 1.00 12.32 99 LYS A O 1
ATOM 679 N N . GLY A 1 100 ? -38.251 5.796 -0.497 1.00 8.55 100 GLY A N 1
ATOM 680 C CA . GLY A 1 100 ? -37.092 4.938 -0.575 1.00 6.38 100 GLY A CA 1
ATOM 681 C C . GLY A 1 100 ? -35.847 5.310 0.188 1.00 9.82 100 GLY A C 1
ATOM 682 O O . GLY A 1 100 ? -34.838 4.542 0.175 1.00 7.55 100 GLY A O 1
ATOM 683 N N . LYS A 1 101 ? -35.879 6.456 0.856 1.00 5.93 101 LYS A N 1
ATOM 684 C CA . LYS A 1 101 ? -34.642 7.021 1.449 1.00 5.53 101 LYS A CA 1
ATOM 685 C C . LYS A 1 101 ? -34.246 6.339 2.755 1.00 8.53 101 LYS A C 1
ATOM 686 O O . LYS A 1 101 ? -34.990 6.408 3.737 1.00 12.24 101 LYS A O 1
ATOM 692 N N . PRO A 1 102 ? -33.065 5.687 2.772 1.00 12.19 102 PRO A N 1
ATOM 693 C CA . PRO A 1 102 ? -32.615 5.158 4.036 1.00 4.50 102 PRO A CA 1
ATOM 694 C C . PRO A 1 102 ? -32.513 6.200 5.161 1.00 6.35 102 PRO A C 1
ATOM 695 O O . PRO A 1 102 ? -31.979 7.312 4.974 1.00 12.57 102 PRO A O 1
ATOM 699 N N . VAL A 1 103 ? -33.062 5.840 6.319 1.00 9.27 103 VAL A N 1
ATOM 700 C CA . VAL A 1 103 ? -32.942 6.632 7.542 1.00 8.83 103 VAL A CA 1
ATOM 701 C C . VAL A 1 103 ? -32.711 5.741 8.740 1.00 13.29 103 VAL A C 1
ATOM 702 O O . VAL A 1 103 ? -33.018 4.557 8.704 1.00 14.35 103 VAL A O 1
ATOM 706 N N . LEU A 1 104 ? -32.115 6.317 9.783 1.00 7.74 104 LEU A N 1
ATOM 707 C CA . LEU A 1 104 ? -31.937 5.621 11.020 1.00 11.82 104 LEU A CA 1
ATOM 708 C C . LEU A 1 104 ? -33.243 5.684 11.787 1.00 15.38 104 LEU A C 1
ATOM 709 O O . LEU A 1 104 ? -33.776 6.758 11.943 1.00 11.59 104 LEU A O 1
ATOM 714 N N . ALA A 1 105 ? -33.762 4.544 12.250 1.00 17.64 105 ALA A N 1
ATOM 715 C CA . ALA A 1 105 ? -34.962 4.537 13.098 1.00 18.46 105 ALA A CA 1
ATOM 716 C C . ALA A 1 105 ? -34.939 5.575 14.274 1.00 21.30 105 ALA A C 1
ATOM 717 O O . ALA A 1 105 ? -33.930 5.710 14.987 1.00 19.90 105 ALA A O 1
ATOM 719 N N . LYS A 1 106 ? -36.082 6.258 14.462 1.00 18.13 106 LYS A N 1
ATOM 720 C CA . LYS A 1 106 ? -36.320 7.314 15.496 1.00 24.06 106 LYS A CA 1
ATOM 721 C C . LYS A 1 106 ? -35.830 6.940 16.902 1.00 27.60 106 LYS A C 1
ATOM 722 O O . LYS A 1 106 ? -36.240 5.914 17.454 1.00 28.54 106 LYS A O 1
ATOM 725 N N . ASP A 1 107 ? -35.015 7.834 17.477 1.00 35.77 107 ASP A N 1
ATOM 726 C CA . ASP A 1 107 ? -33.952 7.512 18.478 1.00 44.84 107 ASP A CA 1
ATOM 727 C C . ASP A 1 107 ? -33.815 6.032 18.846 1.00 47.85 107 ASP A C 1
ATOM 728 O O . ASP A 1 107 ? -32.764 5.441 18.585 1.00 53.86 107 ASP A O 1
ATOM 730 N N . ASN A 1 110 ? -28.712 10.292 16.998 1.00 20.88 110 ASN A N 1
ATOM 731 C CA . ASN A 1 110 ? -28.536 9.790 18.391 1.00 32.54 110 ASN A CA 1
ATOM 732 C C . ASN A 1 110 ? -28.798 10.845 19.497 1.00 33.13 110 ASN A C 1
ATOM 733 O O . ASN A 1 110 ? -29.946 11.127 19.846 1.00 39.10 110 ASN A O 1
ATOM 734 N N . PRO A 1 111 ? -27.728 11.422 20.060 1.00 30.09 111 PRO A N 1
ATOM 735 C CA . PRO A 1 111 ? -27.841 12.697 20.755 1.00 34.32 111 PRO A CA 1
ATOM 736 C C . PRO A 1 111 ? -27.615 13.915 19.846 1.00 34.82 111 PRO A C 1
ATOM 737 O O . PRO A 1 111 ? -27.311 14.994 20.358 1.00 38.62 111 PRO A O 1
ATOM 741 N N . TYR A 1 112 ? -27.716 13.748 18.526 1.00 36.02 112 TYR A N 1
ATOM 742 C CA . TYR A 1 112 ? -27.319 14.800 17.579 1.00 31.45 112 TYR A CA 1
ATOM 743 C C . TYR A 1 112 ? -28.517 15.602 17.094 1.00 31.15 112 TYR A C 1
ATOM 744 O O . TYR A 1 112 ? -29.628 15.081 17.075 1.00 35.21 112 TYR A O 1
ATOM 753 N N . PRO A 1 113 ? -28.305 16.886 16.726 1.00 37.05 113 PRO A N 1
ATOM 754 C CA . PRO A 1 113 ? -29.469 17.700 16.306 1.00 34.85 113 PRO A CA 1
ATOM 755 C C . PRO A 1 113 ? -30.201 17.133 15.076 1.00 32.24 113 PRO A C 1
ATOM 756 O O . PRO A 1 113 ? -31.412 17.091 15.054 1.00 36.89 113 PRO A O 1
ATOM 760 N N . ASN A 1 114 ? -29.462 16.664 14.090 1.00 23.42 114 ASN A N 1
ATOM 761 C CA . ASN A 1 114 ? -30.048 16.195 12.858 1.00 22.07 114 ASN A CA 1
ATOM 762 C C . ASN A 1 114 ? -29.134 15.212 12.190 1.00 15.81 114 ASN A C 1
ATOM 763 O O . ASN A 1 114 ? -28.787 15.398 11.036 1.00 19.29 114 ASN A O 1
ATOM 768 N N . PHE A 1 115 ? -28.701 14.190 12.920 1.00 15.32 115 PHE A N 1
ATOM 769 C CA . PHE A 1 115 ? -27.935 13.110 12.298 1.00 14.14 115 PHE A CA 1
ATOM 770 C C . PHE A 1 115 ? -28.619 12.584 11.039 1.00 16.42 115 PHE A C 1
ATOM 771 O O . PHE A 1 115 ? -29.784 12.204 11.036 1.00 14.84 115 PHE A O 1
ATOM 779 N N . ASN A 1 116 ? -27.887 12.576 9.943 1.00 17.80 116 ASN A N 1
ATOM 780 C CA . ASN A 1 116 ? -28.438 12.048 8.708 1.00 10.56 116 ASN A CA 1
ATOM 781 C C . A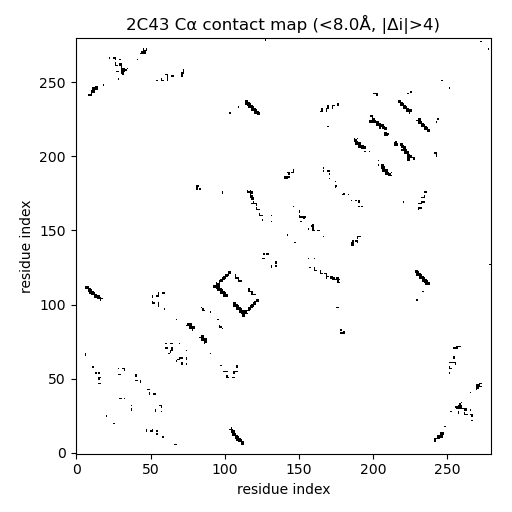SN A 1 116 ? -27.308 11.727 7.747 1.00 14.69 116 ASN A C 1
ATOM 782 O O . ASN A 1 116 ? -26.168 12.139 7.956 1.00 8.85 116 ASN A O 1
ATOM 787 N N . PHE A 1 117 ? -27.630 10.926 6.742 1.00 12.08 117 PHE A N 1
ATOM 788 C CA . PHE A 1 117 ? -26.631 10.377 5.859 1.00 12.28 117 PHE A CA 1
ATOM 789 C C . PHE A 1 117 ? -27.272 10.115 4.493 1.00 10.85 117 PHE A C 1
ATOM 790 O O . PHE A 1 117 ? -28.509 10.038 4.359 1.00 9.92 117 PHE A O 1
ATOM 798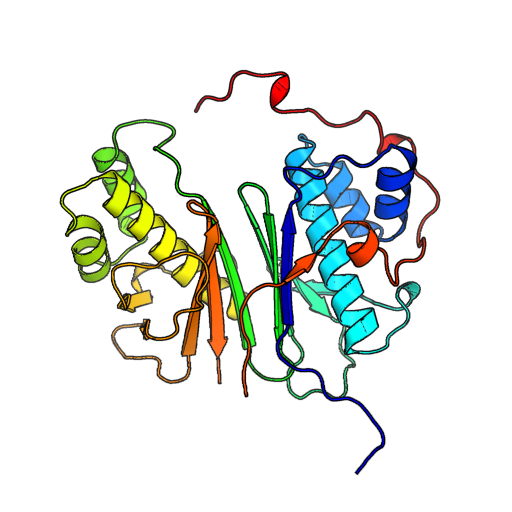 N N . ASN A 1 118 ? -26.427 9.972 3.475 1.00 10.72 118 ASN A N 1
ATOM 799 C CA . ASN A 1 118 ? -26.919 9.667 2.125 1.00 5.61 118 ASN A CA 1
ATOM 800 C C . ASN A 1 118 ? -25.760 9.012 1.358 1.00 9.21 118 ASN A C 1
ATOM 801 O O . ASN A 1 118 ? -24.578 9.346 1.594 1.00 8.24 118 ASN A O 1
ATOM 806 N N . ILE A 1 119 ? -26.108 8.044 0.502 1.00 11.70 119 ILE A N 1
ATOM 807 C CA . ILE A 1 119 ? -25.172 7.449 -0.423 1.00 8.53 119 ILE A CA 1
ATOM 808 C C . ILE A 1 119 ? -25.590 7.580 -1.877 1.00 7.20 119 ILE A C 1
ATOM 809 O O . ILE A 1 119 ? -26.763 7.820 -2.214 1.00 7.88 119 ILE A O 1
ATOM 814 N N . SER A 1 120 ? -24.599 7.322 -2.738 1.00 9.71 120 SER A N 1
ATOM 815 C CA . SER A 1 120 ? -24.742 7.181 -4.175 1.00 5.93 120 SER A CA 1
ATOM 816 C C . SER A 1 120 ? -23.734 6.140 -4.679 1.00 8.21 120 SER A C 1
ATOM 817 O O . SER A 1 120 ? -22.608 5.997 -4.145 1.00 7.21 120 SER A O 1
ATOM 820 N N . HIS A 1 121 ? -24.117 5.402 -5.707 1.00 12.04 121 HIS A N 1
ATOM 821 C CA . HIS A 1 121 ? -23.178 4.455 -6.325 1.00 15.78 121 HIS A CA 1
ATOM 822 C C . HIS A 1 121 ? -23.320 4.370 -7.847 1.00 22.64 121 HIS A C 1
ATOM 823 O O . HIS A 1 121 ? -24.391 4.054 -8.347 1.00 21.60 121 HIS A O 1
ATOM 830 N N . GLN A 1 122 ? -22.225 4.695 -8.544 1.00 30.68 122 GLN A N 1
ATOM 831 C CA . GLN A 1 122 ? -22.157 4.920 -10.022 1.00 30.34 122 GLN A CA 1
ATOM 832 C C . GLN A 1 122 ? -20.712 4.796 -10.525 1.00 25.96 122 GLN A C 1
ATOM 833 O O . GLN A 1 122 ? -19.740 4.975 -9.798 1.00 30.69 122 GLN A O 1
ATOM 835 N N . GLY A 1 123 ? -20.559 4.455 -11.784 1.00 26.77 123 GLY A N 1
ATOM 836 C CA . GLY A 1 123 ? -19.307 3.952 -12.252 1.00 21.98 123 GLY A CA 1
ATOM 837 C C . GLY A 1 123 ? -18.821 2.858 -11.276 1.00 34.30 123 GLY A C 1
ATOM 838 O O . GLY A 1 123 ? -19.503 1.847 -10.965 1.00 36.28 123 GLY A O 1
ATOM 839 N N . ASP A 1 124 ? -17.657 3.123 -10.725 1.00 29.33 124 ASP A N 1
ATOM 840 C CA . ASP A 1 124 ? -16.890 2.122 -10.072 1.00 21.15 124 ASP A CA 1
ATOM 841 C C . ASP A 1 124 ? -16.814 2.357 -8.551 1.00 15.58 124 ASP A C 1
ATOM 842 O O . ASP A 1 124 ? -16.062 1.697 -7.849 1.00 11.70 124 ASP A O 1
ATOM 847 N N . TYR A 1 125 ? -17.672 3.251 -8.046 1.00 9.62 125 TYR A N 1
ATOM 848 C CA . TYR A 1 125 ? -17.582 3.728 -6.677 1.00 10.44 125 TYR A CA 1
ATOM 849 C C . TYR A 1 125 ? -18.915 3.784 -5.998 1.00 10.75 125 TYR A C 1
ATOM 850 O O . TYR A 1 125 ? -19.957 4.043 -6.653 1.00 12.74 125 TYR A O 1
ATOM 859 N N . ALA A 1 126 ? -18.855 3.553 -4.688 1.00 9.61 126 ALA A N 1
ATOM 860 C CA . ALA A 1 126 ? -19.901 3.912 -3.745 1.00 9.87 126 ALA A CA 1
ATOM 861 C C . ALA A 1 126 ? -19.355 5.082 -2.909 1.00 7.21 126 ALA A C 1
ATOM 862 O O . ALA A 1 126 ? -18.187 5.057 -2.502 1.00 8.42 126 ALA A O 1
ATOM 864 N N . VAL A 1 127 ? -20.177 6.103 -2.682 1.00 7.56 127 VAL A N 1
ATOM 865 C CA . VAL A 1 127 ? -19.803 7.263 -1.871 1.00 3.60 127 VAL A CA 1
ATOM 866 C C . VAL A 1 127 ? -20.854 7.506 -0.783 1.00 10.50 127 VAL A C 1
ATOM 867 O O . VAL A 1 127 ? -22.055 7.308 -0.996 1.00 8.42 127 VAL A O 1
ATOM 871 N N . LEU A 1 128 ? -20.381 7.896 0.391 1.00 11.54 128 LEU A N 1
ATOM 872 C CA . LEU A 1 128 ? -21.236 8.283 1.512 1.00 9.62 128 LEU A CA 1
ATOM 873 C C . LEU A 1 128 ? -20.833 9.629 2.041 1.00 7.42 128 LEU A C 1
ATOM 874 O O . LEU A 1 128 ? -19.617 9.889 2.252 1.00 9.68 128 LEU A O 1
ATOM 879 N N . ALA A 1 129 ? -21.856 10.457 2.327 1.00 9.76 129 ALA A N 1
ATOM 880 C CA . ALA A 1 129 ? -21.704 11.668 3.136 1.00 11.18 129 ALA A CA 1
ATOM 881 C C . ALA A 1 129 ? -22.637 11.572 4.354 1.00 9.51 129 ALA A C 1
ATOM 882 O O . ALA A 1 129 ? -23.760 11.043 4.246 1.00 10.79 129 ALA A O 1
ATOM 884 N N . ALA A 1 130 ? -22.172 12.092 5.500 1.00 8.04 130 ALA A N 1
ATOM 885 C CA . ALA A 1 130 ? -22.974 12.192 6.704 1.00 4.57 130 ALA A CA 1
ATOM 886 C C . ALA A 1 130 ? -22.583 13.403 7.543 1.00 5.46 130 ALA A C 1
ATOM 887 O O . ALA A 1 130 ? -21.449 13.906 7.478 1.00 10.18 130 ALA A O 1
ATOM 889 N N . GLU A 1 131 ? -23.534 13.808 8.375 1.00 6.64 131 GLU A N 1
ATOM 890 C CA . GLU A 1 131 ? -23.439 15.033 9.158 1.00 8.64 131 GLU A CA 1
ATOM 891 C C . GLU A 1 131 ? -24.306 14.905 10.400 1.00 5.15 131 GLU A C 1
ATOM 892 O O . GLU A 1 131 ? -25.370 14.279 10.364 1.00 12.72 131 GLU A O 1
ATOM 898 N N . PRO A 1 132 ? -23.825 15.471 11.504 1.00 8.53 132 PRO A N 1
ATOM 899 C CA . PRO A 1 132 ? -24.586 15.533 12.732 1.00 9.01 132 PRO A CA 1
ATOM 900 C C . PRO A 1 132 ? -25.679 16.593 12.750 1.00 13.22 132 PRO A C 1
ATOM 901 O O . PRO A 1 132 ? -26.657 16.414 13.493 1.00 11.80 132 PRO A O 1
ATOM 905 N N . GLU A 1 133 ? -25.503 17.695 12.010 1.00 12.54 133 GLU A N 1
ATOM 906 C CA . GLU A 1 133 ? -26.532 18.727 11.974 1.00 13.56 133 GLU A CA 1
ATOM 907 C C . GLU A 1 133 ? -27.005 19.130 10.581 1.00 20.88 133 GLU A C 1
ATOM 908 O O . GLU A 1 133 ? -28.221 19.234 10.339 1.00 19.08 133 GLU A O 1
ATOM 911 N N . LEU A 1 134 ? -26.094 19.363 9.652 1.00 17.90 134 LEU A N 1
ATOM 912 C CA . LEU A 1 134 ? -26.522 19.788 8.312 1.00 12.73 134 LEU A CA 1
ATOM 913 C C . LEU A 1 134 ? -27.240 18.653 7.558 1.00 14.99 134 LEU A C 1
ATOM 914 O O . LEU A 1 134 ? -26.834 17.493 7.609 1.00 14.48 134 LEU A O 1
ATOM 919 N N . GLN A 1 135 ? -28.320 19.012 6.867 1.00 12.11 135 GLN A N 1
ATOM 920 C CA . GLN A 1 135 ? -29.062 18.088 6.033 1.00 12.97 135 GLN A CA 1
ATOM 921 C C . GLN A 1 135 ? -28.182 17.843 4.833 1.00 13.05 135 GLN A C 1
ATOM 922 O O . GLN A 1 135 ? -27.685 18.798 4.236 1.00 9.97 135 GLN A O 1
ATOM 928 N N . VAL A 1 136 ? -28.013 16.568 4.473 1.00 12.16 136 VAL A N 1
ATOM 929 C CA . VAL A 1 136 ? -26.972 16.174 3.512 1.00 8.02 136 VAL A CA 1
ATOM 930 C C . VAL A 1 136 ? -27.515 15.310 2.379 1.00 15.25 136 VAL A C 1
ATOM 931 O O . VAL A 1 136 ? -28.368 14.437 2.593 1.00 15.68 136 VAL A O 1
ATOM 935 N N . GLY A 1 137 ? -27.015 15.583 1.175 1.00 12.44 137 GLY A N 1
ATOM 936 C CA . GLY A 1 137 ? -27.274 14.794 -0.009 1.00 11.36 137 GLY A CA 1
ATOM 937 C C . GLY A 1 137 ? -26.018 14.574 -0.819 1.00 11.39 137 GLY A C 1
ATOM 938 O O . GLY A 1 137 ? -25.090 15.365 -0.740 1.00 8.23 137 GLY A O 1
ATOM 939 N N . ILE A 1 138 ? -25.973 13.470 -1.568 1.00 12.73 138 ILE A N 1
ATOM 940 C CA . ILE A 1 138 ? -24.793 13.136 -2.371 1.00 9.89 138 ILE A CA 1
ATOM 941 C C . ILE A 1 138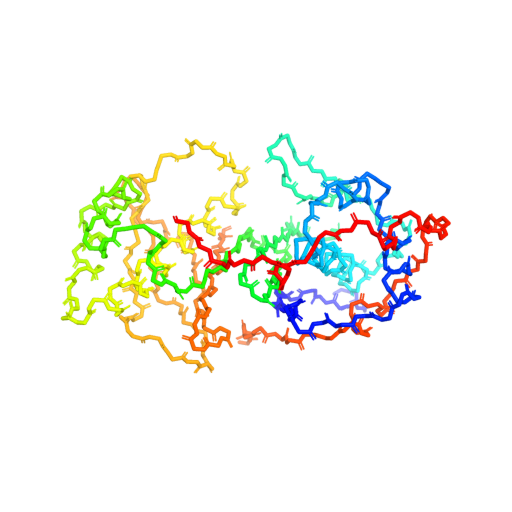 ? -25.167 12.497 -3.685 1.00 9.87 138 ILE A C 1
ATOM 942 O O . ILE A 1 138 ? -26.135 11.712 -3.745 1.00 9.74 138 ILE A O 1
ATOM 947 N N . ASP A 1 139 ? -24.396 12.827 -4.732 1.00 10.61 139 ASP A N 1
ATOM 948 C CA . ASP A 1 139 ? -24.457 12.117 -6.013 1.00 6.88 139 ASP A CA 1
ATOM 949 C C . ASP A 1 139 ? -23.098 11.936 -6.661 1.00 11.07 139 ASP A C 1
ATOM 950 O O . ASP A 1 139 ? -22.276 12.837 -6.588 1.00 7.65 139 ASP A O 1
ATOM 955 N N . ILE A 1 140 ? -22.873 10.790 -7.293 1.00 10.17 140 ILE A N 1
ATOM 956 C CA . ILE A 1 140 ? -21.668 10.539 -8.086 1.00 7.65 140 ILE A CA 1
ATOM 957 C C . ILE A 1 140 ? -22.070 10.309 -9.555 1.00 12.19 140 ILE A C 1
ATOM 958 O O . ILE A 1 140 ? -23.050 9.651 -9.828 1.00 15.22 140 ILE A O 1
ATOM 963 N N . MET A 1 141 ? -21.390 10.954 -10.491 1.00 11.55 141 MET A N 1
ATOM 964 C CA . MET A 1 141 ? -21.628 10.685 -11.920 1.00 11.65 141 MET A CA 1
ATOM 965 C C . MET A 1 141 ? -20.294 10.521 -12.640 1.00 15.35 141 MET A C 1
ATOM 966 O O . MET A 1 141 ? -19.321 11.221 -12.335 1.00 13.09 141 MET A O 1
ATOM 971 N N . LYS A 1 142 ? -20.258 9.582 -13.574 1.00 15.24 142 LYS A N 1
ATOM 972 C CA . LYS A 1 142 ? -19.096 9.335 -14.454 1.00 14.39 142 LYS A CA 1
ATOM 973 C C . LYS A 1 142 ? -19.377 9.898 -15.854 1.00 12.83 142 LYS A C 1
ATOM 974 O O . LYS A 1 142 ? -20.408 9.612 -16.421 1.00 15.88 142 LYS A O 1
ATOM 980 N N . THR A 1 143 ? -18.466 10.690 -16.399 1.00 15.07 143 THR A N 1
ATOM 981 C CA . THR A 1 143 ? -18.585 11.163 -17.775 1.00 16.00 143 THR A CA 1
ATOM 982 C C . THR A 1 143 ? -18.350 9.995 -18.696 1.00 14.26 143 THR A C 1
ATOM 983 O O . THR A 1 143 ? -17.373 9.298 -18.546 1.00 17.72 143 THR A O 1
ATOM 987 N N . SER A 1 144 ? -19.269 9.796 -19.625 1.00 15.29 144 SER A N 1
ATOM 988 C CA . SER A 1 144 ? -19.181 8.740 -20.629 1.00 21.35 144 SER A CA 1
ATOM 989 C C . SER A 1 144 ? -19.796 9.275 -21.937 1.00 16.38 144 SER A C 1
ATOM 990 O O . SER A 1 144 ? -20.764 10.007 -21.907 1.00 13.42 144 SER A O 1
ATOM 993 N N . PHE A 1 145 ? -19.223 8.943 -23.075 1.00 13.26 145 PHE A N 1
ATOM 994 C CA . PHE A 1 145 ? -19.816 9.320 -24.348 1.00 13.53 145 PHE A CA 1
ATOM 995 C C . PHE A 1 145 ? -21.256 8.779 -24.367 1.00 18.57 145 PHE A C 1
ATOM 996 O O . PHE A 1 145 ? -21.528 7.749 -23.755 1.00 14.71 145 PHE A O 1
ATOM 1004 N N . PRO A 1 146 ? -22.191 9.474 -25.049 1.00 13.72 146 PRO A N 1
ATOM 1005 C CA . PRO A 1 146 ? -23.563 8.956 -25.167 1.00 8.98 146 PRO A CA 1
ATOM 1006 C C . PRO A 1 146 ? -23.679 7.514 -25.683 1.00 15.11 146 PRO A C 1
ATOM 1007 O O . PRO A 1 146 ? -22.922 7.111 -26.552 1.00 7.95 146 PRO A O 1
ATOM 1011 N N . GLY A 1 147 ? -24.642 6.761 -25.165 1.00 11.97 147 GLY A N 1
ATOM 1012 C CA . GLY A 1 147 ? -24.917 5.409 -25.649 1.00 10.15 147 GLY A CA 1
ATOM 1013 C C . GLY A 1 147 ? -25.556 5.300 -27.026 1.00 11.23 147 GLY A C 1
ATOM 1014 O O . GLY A 1 147 ? -25.441 4.283 -27.717 1.00 6.74 147 GLY A O 1
ATOM 1015 N N . ARG A 1 148 ? -26.227 6.361 -27.424 1.00 12.55 148 ARG A N 1
ATOM 1016 C CA . ARG A 1 148 ? -26.863 6.433 -28.692 1.00 17.08 148 ARG A CA 1
ATOM 1017 C C . ARG A 1 148 ? -26.787 7.914 -29.151 1.00 10.70 148 ARG A C 1
ATOM 1018 O O . ARG A 1 148 ? -26.866 8.829 -28.345 1.00 7.61 148 ARG A O 1
ATOM 1026 N N . GLY A 1 149 ? -26.554 8.123 -30.436 1.00 6.80 149 GLY A N 1
ATOM 1027 C CA . GLY A 1 149 ? -26.487 9.452 -31.023 1.00 11.91 149 GLY A CA 1
ATOM 1028 C C . GLY A 1 149 ? -25.277 10.313 -30.652 1.00 14.41 149 GLY A C 1
ATOM 1029 O O . GLY A 1 149 ? -24.415 9.924 -29.875 1.00 18.67 149 GLY A O 1
ATOM 1030 N N . SER A 1 150 ? -25.242 11.520 -31.207 1.00 13.37 150 SER A N 1
ATOM 1031 C CA . SER A 1 150 ? -24.112 12.418 -31.044 1.00 11.81 150 SER A CA 1
ATOM 1032 C C . SER A 1 150 ? -24.264 13.084 -29.733 1.00 10.16 150 SER A C 1
ATOM 1033 O O . SER A 1 150 ? -25.314 13.032 -29.136 1.00 12.44 150 SER A O 1
ATOM 1036 N N . ILE A 1 151 ? -23.252 13.802 -29.319 1.00 12.67 151 ILE A N 1
ATOM 1037 C CA . ILE A 1 151 ? -23.383 14.622 -28.122 1.00 13.19 151 ILE A CA 1
ATOM 1038 C C . ILE A 1 151 ? -24.511 15.641 -28.238 1.00 13.09 151 ILE A C 1
ATOM 1039 O O . ILE A 1 151 ? -25.352 15.706 -27.351 1.00 11.31 151 ILE A O 1
ATOM 1044 N N . PRO A 1 152 ? -24.547 16.449 -29.317 1.00 18.52 152 PRO A N 1
ATOM 1045 C CA . PRO A 1 152 ? -25.667 17.376 -29.503 1.00 11.05 152 PRO A CA 1
ATOM 1046 C C . PRO A 1 152 ? -27.092 16.787 -29.449 1.00 12.14 152 PRO A C 1
ATOM 1047 O O . PRO A 1 152 ? -28.011 17.449 -28.967 1.00 10.21 152 PRO A O 1
ATOM 1051 N N . GLU A 1 153 ? -27.263 15.574 -29.955 1.00 12.59 153 GLU A N 1
ATOM 1052 C CA . GLU A 1 153 ? -28.533 14.868 -29.915 1.00 10.10 153 GLU A CA 1
ATOM 1053 C C . GLU A 1 153 ? -28.874 14.454 -28.498 1.00 15.36 153 GLU A C 1
ATOM 1054 O O . GLU A 1 153 ? -30.016 14.549 -28.042 1.00 12.00 153 GLU A O 1
ATOM 1060 N N . PHE A 1 154 ? -27.857 13.980 -27.794 1.00 17.20 154 PHE A N 1
ATOM 1061 C CA . PHE A 1 154 ? -27.988 13.699 -26.382 1.00 14.93 154 PHE A CA 1
ATOM 1062 C C . PHE A 1 154 ? -28.451 14.934 -25.613 1.00 13.57 154 PHE A C 1
ATOM 1063 O O . PHE A 1 154 ? -29.437 14.889 -24.863 1.00 17.42 154 PHE A O 1
ATOM 1071 N N . PHE A 1 155 ? -27.763 16.057 -25.806 1.00 11.39 155 PHE A N 1
ATOM 1072 C CA . PHE A 1 155 ? -28.160 17.318 -25.135 1.00 12.56 155 PHE A CA 1
ATOM 1073 C C . PHE A 1 155 ? -29.584 17.746 -25.485 1.00 14.40 155 PHE A C 1
ATOM 1074 O O . PHE A 1 155 ? -30.319 18.262 -24.644 1.00 14.45 155 PHE A O 1
ATOM 1082 N N . HIS A 1 156 ? -30.002 17.501 -26.710 1.00 9.92 156 HIS A N 1
ATOM 1083 C CA . HIS A 1 156 ? -31.361 17.854 -27.090 1.00 11.77 156 HIS A CA 1
ATOM 1084 C C . HIS A 1 156 ? -32.349 16.906 -26.417 1.00 11.72 156 HIS A C 1
ATOM 1085 O O . HIS A 1 156 ? -33.405 17.332 -25.957 1.00 14.90 156 HIS A O 1
ATOM 1092 N N . ILE A 1 157 ? -32.010 15.623 -26.346 1.00 15.89 157 ILE A N 1
ATOM 1093 C CA . ILE A 1 157 ? -32.866 14.669 -25.626 1.00 14.17 157 ILE A CA 1
ATOM 1094 C C . ILE A 1 157 ? -32.928 15.051 -24.160 1.00 9.70 157 ILE A C 1
ATOM 1095 O O . ILE A 1 157 ? -33.971 14.960 -23.574 1.00 10.48 157 ILE A O 1
ATOM 1100 N N . MET A 1 158 ? -31.824 15.500 -23.578 1.00 10.98 158 MET A N 1
ATOM 1101 C CA . MET A 1 158 ? -31.777 15.820 -22.160 1.00 12.61 158 MET A CA 1
ATOM 1102 C C . MET A 1 158 ? -32.136 17.283 -21.806 1.00 9.77 158 MET A C 1
ATOM 1103 O O . MET A 1 158 ? -31.946 17.699 -20.696 1.00 10.43 158 MET A O 1
ATOM 1108 N N . LYS A 1 159 ? -32.638 18.037 -22.772 1.00 10.89 159 LYS A N 1
ATOM 1109 C CA . LYS A 1 159 ? -32.818 19.480 -22.680 1.00 14.10 159 LYS A CA 1
ATOM 1110 C C . LYS A 1 159 ? -33.565 19.905 -21.448 1.00 13.62 159 LYS A C 1
ATOM 1111 O O . LYS A 1 159 ? -33.214 20.899 -20.827 1.00 11.62 159 LYS A O 1
ATOM 1117 N N . ARG A 1 160 ? -34.590 19.157 -21.079 1.00 7.79 160 ARG A N 1
ATOM 1118 C CA . ARG A 1 160 ? -35.491 19.612 -20.005 1.00 6.99 160 ARG A CA 1
ATOM 1119 C C . ARG A 1 160 ? -34.917 19.576 -18.568 1.00 10.76 160 ARG A C 1
ATOM 1120 O O . ARG A 1 160 ? -35.480 20.143 -17.622 1.00 14.56 160 ARG A O 1
ATOM 1128 N N . LYS A 1 161 ? -33.761 18.963 -18.429 1.00 14.01 161 LYS A N 1
ATOM 1129 C CA . LYS A 1 161 ? -33.137 18.818 -17.142 1.00 12.01 161 LYS A CA 1
ATOM 1130 C C . LYS A 1 161 ? -32.404 20.040 -16.672 1.00 12.96 161 LYS A C 1
ATOM 1131 O O . LYS A 1 161 ? -32.207 20.168 -15.446 1.00 6.10 161 LYS A O 1
ATOM 1137 N N . PHE A 1 162 ? -32.032 20.941 -17.603 1.00 10.39 162 PHE A N 1
ATOM 1138 C CA . PHE A 1 162 ? -31.191 22.111 -17.261 1.00 5.90 162 PHE A CA 1
ATOM 1139 C C . PHE A 1 162 ? -31.812 23.380 -17.813 1.00 3.72 162 PHE A C 1
ATOM 1140 O O . PHE A 1 162 ? -32.561 23.319 -18.786 1.00 5.74 162 PHE A O 1
ATOM 1148 N N . THR A 1 163 ? -31.588 24.501 -17.118 1.00 9.66 163 THR A N 1
ATOM 1149 C CA . THR A 1 163 ? -32.164 25.771 -17.507 1.00 8.36 163 THR A CA 1
ATOM 1150 C C . THR A 1 163 ? -31.367 26.319 -18.645 1.00 7.64 163 THR A C 1
ATOM 1151 O O . THR A 1 163 ? -30.301 25.825 -18.953 1.00 12.40 163 THR A O 1
ATOM 1155 N N . ASN A 1 164 ? -31.939 27.320 -19.286 1.00 13.03 164 ASN A N 1
ATOM 1156 C CA . ASN A 1 164 ? -31.258 28.160 -20.260 1.00 11.47 164 ASN A CA 1
ATOM 1157 C C . ASN A 1 164 ? -29.861 28.609 -19.844 1.00 14.04 164 ASN A C 1
ATOM 1158 O O . ASN A 1 164 ? -28.908 28.401 -20.568 1.00 10.77 164 ASN A O 1
ATOM 1163 N N . LYS A 1 165 ? -29.724 29.220 -18.675 1.00 11.59 165 LYS A N 1
ATOM 1164 C CA . LYS A 1 165 ? -28.401 29.696 -18.223 1.00 10.05 165 LYS A CA 1
ATOM 1165 C C . LYS A 1 165 ? -27.433 28.520 -17.963 1.00 19.26 165 LYS A C 1
ATOM 1166 O O . LYS A 1 165 ? -26.229 28.669 -18.144 1.00 14.39 165 LYS A O 1
ATOM 1169 N N . GLU A 1 166 ? -27.963 27.385 -17.492 1.00 12.86 166 GLU A N 1
ATOM 1170 C CA . GLU A 1 166 ? -27.126 26.226 -17.151 1.00 10.20 166 GLU A CA 1
ATOM 1171 C C . GLU A 1 166 ? -26.608 25.663 -18.478 1.00 16.10 166 GLU A C 1
ATOM 1172 O O . GLU A 1 166 ? -25.422 25.346 -18.616 1.00 15.21 166 GLU A O 1
ATOM 1178 N N . TRP A 1 167 ? -27.488 25.570 -19.474 1.00 10.95 167 TRP A N 1
ATOM 1179 C CA . TRP A 1 167 ? -27.047 25.150 -20.817 1.00 12.43 167 TRP A CA 1
ATOM 1180 C C . TRP A 1 167 ? -26.013 26.065 -21.469 1.00 11.18 167 TRP A C 1
ATOM 1181 O O . TRP A 1 167 ? -25.179 25.627 -22.256 1.00 11.53 167 TRP A O 1
ATOM 1192 N N . GLU A 1 168 ? -26.139 27.354 -21.209 1.00 15.44 168 GLU A N 1
ATOM 1193 C CA . GLU A 1 168 ? -25.203 28.335 -21.740 1.00 11.67 168 GLU A CA 1
ATOM 1194 C C . GLU A 1 168 ? -23.831 28.093 -21.171 1.00 12.38 168 GLU A C 1
ATOM 1195 O O . GLU A 1 168 ? -22.861 28.246 -21.851 1.00 11.87 168 GLU A O 1
ATOM 1201 N N . THR A 1 169 ? -23.753 27.722 -19.893 1.00 14.52 169 THR A N 1
ATOM 1202 C CA . THR A 1 169 ? -22.476 27.392 -19.300 1.00 16.69 169 THR A CA 1
ATOM 1203 C C . THR A 1 169 ? -21.972 26.062 -19.885 1.00 14.96 169 THR A C 1
ATOM 1204 O O . THR A 1 169 ? -20.862 25.997 -20.391 1.00 20.20 169 THR A O 1
ATOM 1208 N N . ILE A 1 170 ? -22.815 25.045 -19.880 1.00 15.96 170 ILE A N 1
ATOM 1209 C CA . ILE A 1 170 ? -22.413 23.721 -20.371 1.00 16.02 170 ILE A CA 1
ATOM 1210 C C . ILE A 1 170 ? -21.847 23.812 -21.786 1.00 15.92 170 ILE A C 1
ATOM 1211 O O . ILE A 1 170 ? -20.818 23.179 -22.082 1.00 20.77 170 ILE A O 1
ATOM 1216 N N . ARG A 1 171 ? -22.516 24.585 -22.643 1.00 16.40 171 ARG A N 1
ATOM 1217 C CA . ARG A 1 171 ? -22.186 24.632 -24.067 1.00 14.39 171 ARG A CA 1
ATOM 1218 C C . ARG A 1 171 ? -21.148 25.701 -24.404 1.00 14.00 171 ARG A C 1
ATOM 1219 O O . ARG A 1 171 ? -20.798 25.879 -25.568 1.00 20.67 171 ARG A O 1
ATOM 1227 N N . SER A 1 172 ? -20.622 26.380 -23.401 1.00 16.72 172 SER A N 1
ATOM 1228 C CA . SER A 1 172 ? -19.653 27.450 -23.633 1.00 17.96 172 SER A CA 1
ATOM 1229 C C . SER A 1 172 ? -18.236 26.971 -23.973 1.00 24.32 172 SER A C 1
ATOM 1230 O O . SER A 1 172 ? -17.406 27.756 -24.401 1.00 23.42 172 SER A O 1
ATOM 1233 N N . PHE A 1 173 ? -17.944 25.694 -23.776 1.00 24.21 173 PHE A N 1
ATOM 1234 C CA . PHE A 1 173 ? -16.613 25.172 -24.030 1.00 23.86 173 PHE A CA 1
ATOM 1235 C C . PHE A 1 173 ? -16.543 24.765 -25.474 1.00 26.97 173 PHE A C 1
ATOM 1236 O O . PHE A 1 173 ? -17.562 24.428 -26.075 1.00 34.68 173 PHE A O 1
ATOM 1244 N N . LYS A 1 174 ? -15.349 24.823 -26.042 1.00 31.67 174 LYS A N 1
ATOM 1245 C CA . LYS A 1 174 ? -15.176 24.509 -27.459 1.00 33.74 174 LYS A CA 1
ATOM 1246 C C . LYS A 1 174 ? -15.205 22.985 -27.585 1.00 28.47 174 LYS A C 1
ATOM 1247 O O . LYS A 1 174 ? -15.897 22.424 -28.419 1.00 30.81 174 LYS A O 1
ATOM 1250 N N . ASP A 1 175 ? -14.515 22.342 -26.668 1.00 23.57 175 ASP A N 1
ATOM 1251 C CA . ASP A 1 175 ? -14.398 20.908 -26.612 1.00 22.50 175 ASP A CA 1
ATOM 1252 C C . ASP A 1 175 ? -15.705 20.234 -26.140 1.00 20.22 175 ASP A C 1
ATOM 1253 O O . ASP A 1 175 ? -16.119 20.406 -25.002 1.00 15.36 175 ASP A O 1
ATOM 1258 N N . GLU A 1 176 ? -16.342 19.481 -27.032 1.00 16.20 176 GLU A N 1
ATOM 1259 C CA . GLU A 1 176 ? -17.560 18.731 -26.713 1.00 19.48 176 GLU A CA 1
ATOM 1260 C C . GLU A 1 176 ? -17.442 17.802 -25.499 1.00 21.73 176 GLU A C 1
ATOM 1261 O O . GLU A 1 176 ? -18.410 17.609 -24.780 1.00 16.03 176 GLU A O 1
ATOM 1267 N N . TRP A 1 177 ? -16.264 17.223 -25.292 1.00 23.83 177 TRP A N 1
ATOM 1268 C CA . TRP A 1 177 ? -16.027 16.355 -24.135 1.00 21.85 177 TRP A CA 1
ATOM 1269 C C . TRP A 1 177 ? -16.065 17.150 -22.841 1.00 19.66 177 TRP A C 1
ATOM 1270 O O . TRP A 1 177 ? -16.631 16.707 -21.836 1.00 16.07 177 TRP A O 1
ATOM 1281 N N . THR A 1 178 ? -15.450 18.322 -22.861 1.00 19.25 178 THR A N 1
ATOM 1282 C CA . THR A 1 178 ? -15.568 19.256 -21.742 1.00 18.06 178 THR A CA 1
ATOM 1283 C C . THR A 1 178 ? -17.018 19.680 -21.467 1.00 16.08 178 THR A C 1
ATOM 1284 O O . THR A 1 178 ? -17.397 19.858 -20.303 1.00 15.41 178 THR A O 1
ATOM 1288 N N . GLN A 1 179 ? -17.821 19.864 -22.518 1.00 16.98 179 GLN A N 1
ATOM 1289 C CA . GLN A 1 179 ? -19.245 20.145 -22.320 1.00 11.45 179 GLN A CA 1
ATOM 1290 C C . GLN A 1 179 ? -19.900 18.968 -21.589 1.00 12.64 179 GLN A C 1
ATOM 1291 O O . GLN A 1 179 ? -20.722 19.148 -20.690 1.00 16.27 179 GLN A O 1
ATOM 1297 N N . LEU A 1 180 ? -19.536 17.755 -21.998 1.00 15.58 180 LEU A N 1
ATOM 1298 C CA . LEU A 1 180 ? -20.037 16.511 -21.364 1.00 17.73 180 LEU A CA 1
ATOM 1299 C C . LEU A 1 180 ? -19.716 16.461 -19.875 1.00 13.40 180 LEU A C 1
ATOM 1300 O O . LEU A 1 180 ? -20.581 16.151 -19.021 1.00 18.66 180 LEU A O 1
ATOM 1305 N N . ASP A 1 181 ? -18.459 16.726 -19.544 1.00 15.93 181 ASP A N 1
ATOM 1306 C CA . ASP A 1 181 ? -18.057 16.800 -18.147 1.00 14.97 181 ASP A CA 1
ATOM 1307 C C . ASP A 1 181 ? -18.937 17.774 -17.378 1.00 13.90 181 ASP A C 1
ATOM 1308 O O . ASP A 1 181 ? -19.346 17.493 -16.267 1.00 16.81 181 ASP A O 1
ATOM 1313 N N . MET A 1 182 ? -19.168 18.930 -17.977 1.00 13.65 182 MET A N 1
ATOM 1314 C CA . MET A 1 182 ? -19.894 19.993 -17.344 1.00 14.72 182 MET A CA 1
ATOM 1315 C C . MET A 1 182 ? -21.357 19.601 -17.161 1.00 12.25 182 MET A C 1
ATOM 1316 O O . MET A 1 182 ? -21.983 19.972 -16.184 1.00 9.78 182 MET A O 1
ATOM 1321 N N . PHE A 1 183 ? -21.884 18.844 -18.122 1.00 14.34 183 PHE A N 1
ATOM 1322 C CA . PHE A 1 183 ? -23.251 18.259 -18.049 1.00 11.97 183 PHE A CA 1
ATOM 1323 C C . PHE A 1 183 ? -23.396 17.345 -16.888 1.00 8.73 183 PHE A C 1
ATOM 1324 O O . PHE A 1 183 ? -24.266 17.512 -16.065 1.00 7.98 183 PHE A O 1
ATOM 1332 N N . TYR A 1 184 ? -22.495 16.395 -16.787 1.00 14.74 184 TYR A N 1
ATOM 1333 C CA . TYR A 1 184 ? -22.475 15.484 -15.655 1.00 12.79 184 TYR A CA 1
ATOM 1334 C C . TYR A 1 184 ? -22.230 16.143 -14.308 1.00 13.99 184 TYR A C 1
ATOM 1335 O O . TYR A 1 184 ? -22.775 15.727 -13.311 1.00 13.37 184 TYR A O 1
ATOM 1344 N N . ARG A 1 185 ? -21.457 17.206 -14.273 1.00 15.36 185 ARG A N 1
ATOM 1345 C CA . ARG A 1 185 ? -21.239 17.929 -13.018 1.00 9.31 185 ARG A CA 1
ATOM 1346 C C . ARG A 1 185 ? -22.494 18.616 -12.561 1.00 11.33 185 ARG A C 1
ATOM 1347 O O . ARG A 1 185 ? -22.819 18.618 -11.372 1.00 11.97 185 ARG A O 1
ATOM 1355 N N . ASN A 1 186 ? -23.233 19.180 -13.507 1.00 8.25 186 ASN A N 1
ATOM 1356 C CA . ASN A 1 186 ? -24.459 19.890 -13.183 1.00 12.04 186 ASN A CA 1
ATOM 1357 C C . ASN A 1 186 ? -25.555 18.906 -12.811 1.00 13.70 186 ASN A C 1
ATOM 1358 O O . ASN A 1 186 ? -26.443 19.222 -12.005 1.00 13.69 186 ASN A O 1
ATOM 1363 N N . TRP A 1 187 ? -25.538 17.734 -13.438 1.00 15.29 187 TRP A N 1
ATOM 1364 C CA . TRP A 1 187 ? -26.446 16.643 -13.055 1.00 10.84 187 TRP A CA 1
ATOM 1365 C C . TRP A 1 187 ? -26.227 16.201 -11.602 1.00 11.67 187 TRP A C 1
ATOM 1366 O O . TRP A 1 187 ? -27.172 16.100 -10.825 1.00 10.07 187 TRP A O 1
ATOM 1377 N N . ALA A 1 188 ? -24.987 15.892 -11.249 1.00 16.55 188 ALA A N 1
ATOM 1378 C CA . ALA A 1 188 ? -24.632 15.476 -9.868 1.00 13.19 188 ALA A CA 1
ATOM 1379 C C . ALA A 1 188 ? -25.041 16.499 -8.797 1.00 13.14 188 ALA A C 1
ATOM 1380 O O . ALA A 1 188 ? -25.566 16.139 -7.719 1.00 7.84 188 ALA A O 1
ATOM 1382 N N . LEU A 1 189 ? -24.770 17.770 -9.094 1.00 14.76 189 LEU A N 1
ATOM 1383 C CA . LEU A 1 189 ? -25.258 18.884 -8.286 1.00 6.67 189 LEU A CA 1
ATOM 1384 C C . LEU A 1 189 ? -26.782 18.907 -8.041 1.00 11.36 189 LEU A C 1
ATOM 1385 O O . LEU A 1 189 ? -27.216 18.880 -6.872 1.00 13.94 189 LEU A O 1
ATOM 1390 N N . LYS A 1 190 ? -27.598 18.919 -9.104 1.00 17.31 190 LYS A N 1
ATOM 1391 C CA . LYS A 1 190 ? -29.070 18.832 -8.934 1.00 7.37 190 LYS A CA 1
ATOM 1392 C C . LYS A 1 190 ? -29.520 17.594 -8.222 1.00 10.96 190 LYS A C 1
ATOM 1393 O O . LYS A 1 190 ? -30.436 17.656 -7.406 1.00 12.96 190 LYS A O 1
ATOM 1399 N N . GLU A 1 191 ? -28.999 16.433 -8.612 1.00 12.12 191 GLU A N 1
ATOM 1400 C CA . GLU A 1 191 ? -29.431 15.203 -7.907 1.00 10.46 191 GLU A CA 1
ATOM 1401 C C . GLU A 1 191 ? -29.032 15.174 -6.408 1.00 14.49 191 GLU A C 1
ATOM 1402 O O . GLU A 1 191 ? -29.780 14.679 -5.577 1.00 14.31 191 GLU A O 1
ATOM 1408 N N . SER A 1 192 ? -27.909 15.799 -6.053 1.00 13.26 192 SER A N 1
ATOM 1409 C CA . SER A 1 192 ? -27.530 15.944 -4.649 1.00 11.17 192 SER A CA 1
ATOM 1410 C C . SER A 1 192 ? -28.523 16.744 -3.830 1.00 12.50 192 SER A C 1
ATOM 1411 O O . SER A 1 192 ? -28.814 16.369 -2.694 1.00 12.68 192 SER A O 1
ATOM 1414 N N . PHE A 1 193 ? -29.004 17.858 -4.387 1.00 8.77 193 PHE A N 1
ATOM 1415 C CA . PHE A 1 193 ? -30.065 18.656 -3.789 1.00 11.61 193 PHE A CA 1
ATOM 1416 C C . PHE A 1 193 ? -31.356 17.841 -3.572 1.00 8.92 193 PHE A C 1
ATOM 1417 O O . PHE A 1 193 ? -31.867 17.719 -2.466 1.00 13.94 193 PHE A O 1
ATOM 1425 N N . ILE A 1 194 ? -31.849 17.252 -4.640 1.00 7.62 194 ILE A N 1
ATOM 1426 C CA . ILE A 1 194 ? -33.012 16.400 -4.603 1.00 9.66 194 ILE A CA 1
ATOM 1427 C C . ILE A 1 194 ? -32.895 15.245 -3.566 1.00 12.20 194 ILE A C 1
ATOM 1428 O O . ILE A 1 194 ? -33.821 14.937 -2.848 1.00 11.75 194 ILE A O 1
ATOM 1433 N N . LYS A 1 195 ? -31.753 14.622 -3.487 1.00 11.96 195 LYS A N 1
ATOM 1434 C CA . LYS A 1 195 ? -31.541 13.564 -2.516 1.00 8.77 195 LYS A CA 1
ATOM 1435 C C . LYS A 1 195 ? -31.461 14.055 -1.072 1.00 7.96 195 LYS A C 1
ATOM 1436 O O . LYS A 1 195 ? -31.955 13.404 -0.140 1.00 9.71 195 LYS A O 1
ATOM 1442 N N . ALA A 1 196 ? -30.877 15.239 -0.888 1.00 12.38 196 ALA A N 1
ATOM 1443 C CA . ALA A 1 196 ? -30.900 15.898 0.419 1.00 10.76 196 ALA A CA 1
ATOM 1444 C C . ALA A 1 196 ? -32.289 16.066 1.013 1.00 10.10 196 ALA A C 1
ATOM 1445 O O . ALA A 1 196 ? -32.459 15.882 2.193 1.00 11.48 196 ALA A O 1
ATOM 1447 N N . ILE A 1 197 ? -33.260 16.434 0.203 1.00 10.02 197 ILE A N 1
ATOM 1448 C CA . ILE A 1 197 ? -34.594 16.713 0.670 1.00 7.55 197 ILE A CA 1
ATOM 1449 C C . ILE A 1 197 ? -35.512 15.496 0.533 1.00 13.04 197 ILE A C 1
ATOM 1450 O O . ILE A 1 197 ? -36.641 15.541 0.978 1.00 12.52 197 ILE A O 1
ATOM 1455 N N . GLY A 1 198 ? -35.024 14.427 -0.086 1.00 11.59 198 GLY A N 1
ATOM 1456 C CA . GLY A 1 198 ? -35.656 13.126 -0.064 1.00 14.25 198 GLY A CA 1
ATOM 1457 C C . GLY A 1 198 ? -36.882 12.949 -0.930 1.00 17.34 198 GLY A C 1
ATOM 1458 O O . GLY A 1 198 ? -37.583 11.943 -0.811 1.00 12.03 198 GLY A O 1
ATOM 1459 N N . VAL A 1 199 ? -37.134 13.884 -1.835 1.00 15.61 199 VAL A N 1
ATOM 1460 C CA . VAL A 1 199 ? -38.395 13.836 -2.607 1.00 24.47 199 VAL A CA 1
ATOM 1461 C C . VAL A 1 199 ? -38.482 12.755 -3.714 1.00 29.01 199 VAL A C 1
ATOM 1462 O O . VAL A 1 199 ? -39.557 12.531 -4.290 1.00 35.25 199 VAL A O 1
ATOM 1466 N N . GLY A 1 200 ? -37.369 12.107 -4.017 1.00 20.83 200 GLY A N 1
ATOM 1467 C CA . GLY A 1 200 ? -37.344 11.067 -5.046 1.00 20.54 200 GLY A CA 1
ATOM 1468 C C . GLY A 1 200 ? -37.558 11.574 -6.468 1.00 21.71 200 GLY A C 1
ATOM 1469 O O . GLY A 1 200 ? -36.825 12.450 -6.963 1.00 22.55 200 GLY A O 1
ATOM 1470 N N . LEU A 1 201 ? -38.573 11.012 -7.115 1.00 21.62 201 LEU A N 1
ATOM 1471 C CA . LEU A 1 201 ? -38.923 11.358 -8.492 1.00 20.37 201 LEU A CA 1
ATOM 1472 C C . LEU A 1 201 ? -39.975 12.404 -8.572 1.00 17.56 201 LEU A C 1
ATOM 1473 O O . LEU A 1 201 ? -40.829 12.523 -7.688 1.00 18.27 201 LEU A O 1
ATOM 1478 N N . GLY A 1 202 ? -39.954 13.128 -9.682 1.00 15.48 202 GLY A N 1
ATOM 1479 C CA . GLY A 1 202 ? -40.977 14.109 -9.951 1.00 18.80 202 GLY A CA 1
ATOM 1480 C C . GLY A 1 202 ? -40.678 15.547 -9.558 1.00 16.58 202 GLY A C 1
ATOM 1481 O O . GLY A 1 202 ? -41.496 16.395 -9.813 1.00 17.46 202 GLY A O 1
ATOM 1482 N N . PHE A 1 203 ? -39.527 15.848 -8.966 1.00 14.28 203 PHE A N 1
ATOM 1483 C CA . PHE A 1 203 ? -39.199 17.243 -8.684 1.00 8.97 203 PHE A CA 1
ATOM 1484 C C . PHE A 1 203 ? -38.971 17.923 -10.002 1.00 10.08 203 PHE A C 1
ATOM 1485 O O . PHE A 1 203 ? -38.293 17.362 -10.849 1.00 4.58 203 PHE A O 1
ATOM 1493 N N . GLU A 1 204 ? -39.552 19.109 -10.207 1.00 12.93 204 GLU A N 1
ATOM 1494 C CA . GLU A 1 204 ? -39.336 19.870 -11.467 1.00 9.94 204 GLU A CA 1
ATOM 1495 C C . GLU A 1 204 ? -37.949 20.521 -11.545 1.00 5.11 204 GLU A C 1
ATOM 1496 O O . GLU A 1 204 ? -37.663 21.477 -10.830 1.00 9.29 204 GLU A O 1
ATOM 1502 N N . LEU A 1 205 ? -37.130 20.014 -12.445 1.00 10.30 205 LEU A N 1
ATOM 1503 C CA . LEU A 1 205 ? -35.747 20.374 -12.553 1.00 6.18 205 LEU A CA 1
ATOM 1504 C C . LEU A 1 205 ? -35.520 21.785 -13.069 1.00 6.90 205 LEU A C 1
ATOM 1505 O O . LEU A 1 205 ? -34.529 22.405 -12.727 1.00 8.58 205 LEU A O 1
ATOM 1510 N N . GLN A 1 206 ? -36.460 22.322 -13.847 1.00 9.43 206 GLN A N 1
ATOM 1511 C CA . GLN A 1 206 ? -36.419 23.735 -14.247 1.00 3.99 206 GLN A CA 1
ATOM 1512 C C . GLN A 1 206 ? -36.444 24.710 -13.092 1.00 6.59 206 GLN A C 1
ATOM 1513 O O . GLN A 1 206 ? -36.094 25.847 -13.281 1.00 14.02 206 GLN A O 1
ATOM 1519 N N . ARG A 1 207 ? -36.841 24.262 -11.900 1.00 7.98 207 ARG A N 1
ATOM 1520 C CA . ARG A 1 207 ? -36.878 25.089 -10.701 1.00 5.16 207 ARG A CA 1
ATOM 1521 C C . ARG A 1 207 ? -35.501 25.371 -10.130 1.00 10.61 207 ARG A C 1
ATOM 1522 O O . ARG A 1 207 ? -35.339 26.364 -9.423 1.00 11.80 207 ARG A O 1
ATOM 1530 N N . LEU A 1 208 ? -34.543 24.503 -10.456 1.00 13.34 208 LEU A N 1
ATOM 1531 C CA . LEU A 1 208 ? -33.184 24.482 -9.877 1.00 12.60 208 LEU A CA 1
ATOM 1532 C C . LEU A 1 208 ? -32.1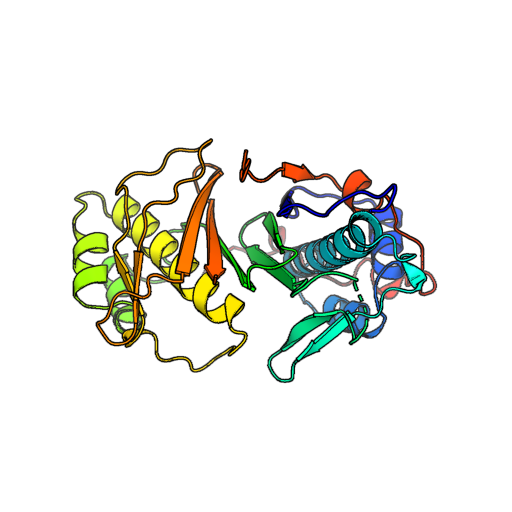64 24.957 -10.915 1.00 11.36 208 LEU A C 1
ATOM 1533 O O . LEU A 1 208 ? -32.023 24.389 -12.006 1.00 9.35 208 LEU A O 1
ATOM 1538 N N . GLU A 1 209 ? -31.501 26.052 -10.604 1.00 7.94 209 GLU A N 1
ATOM 1539 C CA . GLU A 1 209 ? -30.488 26.633 -11.478 1.00 8.10 209 GLU A CA 1
ATOM 1540 C C . GLU A 1 209 ? -29.202 26.817 -10.713 1.00 10.78 209 GLU A C 1
ATOM 1541 O O . GLU A 1 209 ? -29.168 27.548 -9.756 1.00 9.39 209 GLU A O 1
ATOM 1547 N N . PHE A 1 210 ? -28.169 26.074 -11.101 1.00 9.79 210 PHE A N 1
ATOM 1548 C CA . PHE A 1 210 ? -26.858 26.190 -10.478 1.00 7.22 210 PHE A CA 1
ATOM 1549 C C . PHE A 1 210 ? -25.976 27.090 -11.284 1.00 9.42 210 PHE A C 1
ATOM 1550 O O . PHE A 1 210 ? -25.945 27.001 -12.529 1.00 11.03 210 PHE A O 1
ATOM 1558 N N . ASP A 1 211 ? -25.199 27.873 -10.551 1.00 10.87 211 ASP A N 1
ATOM 1559 C CA . ASP A 1 211 ? -24.138 28.709 -11.096 1.00 13.57 211 ASP A CA 1
ATOM 1560 C C . ASP A 1 211 ? -22.810 28.069 -10.663 1.00 16.21 211 ASP A C 1
ATOM 1561 O O . ASP A 1 211 ? -22.338 28.242 -9.558 1.00 12.79 211 ASP A O 1
ATOM 1566 N N . LEU A 1 212 ? -22.277 27.258 -11.545 1.00 16.28 212 LEU A N 1
ATOM 1567 C CA . LEU A 1 212 ? -21.091 26.497 -11.311 1.00 13.89 212 LEU A CA 1
ATOM 1568 C C . LEU A 1 212 ? -19.849 27.386 -11.222 1.00 11.06 212 LEU A C 1
ATOM 1569 O O . LEU A 1 212 ? -19.541 28.167 -12.123 1.00 16.54 212 LEU A O 1
ATOM 1574 N N . SER A 1 213 ? -19.125 27.261 -10.122 1.00 13.09 213 SER A N 1
ATOM 1575 C CA . SER A 1 213 ? -17.825 27.910 -9.993 1.00 9.91 213 SER A CA 1
ATOM 1576 C C . SER A 1 213 ? -16.894 27.058 -9.132 1.00 15.27 213 SER A C 1
ATOM 1577 O O . SER A 1 213 ? -17.330 26.455 -8.146 1.00 19.86 213 SER A O 1
ATOM 1580 N N . PRO A 1 214 ? -15.616 26.966 -9.526 1.00 13.82 214 PRO A N 1
ATOM 1581 C CA . PRO A 1 214 ? -15.020 27.517 -10.749 1.00 7.41 214 PRO A CA 1
ATOM 1582 C C . PRO A 1 214 ? -15.409 26.643 -11.938 1.00 18.09 214 PRO A C 1
ATOM 1583 O O . PRO A 1 214 ? -15.933 25.524 -11.753 1.00 14.83 214 PRO A O 1
ATOM 1587 N N . LEU A 1 215 ? -15.139 27.133 -13.136 1.00 14.98 215 LEU A N 1
ATOM 1588 C CA . LEU A 1 215 ? -15.425 26.397 -14.369 1.00 16.77 215 LEU A CA 1
ATOM 1589 C C . LEU A 1 215 ? -14.616 25.097 -14.511 1.00 16.63 215 LEU A C 1
ATOM 1590 O O . LEU A 1 215 ? -15.166 24.077 -14.903 1.00 21.88 215 LEU A O 1
ATOM 1595 N N . ASN A 1 216 ? -13.325 25.136 -14.202 1.00 17.76 216 ASN A N 1
ATOM 1596 C CA . ASN A 1 216 ? -12.477 23.944 -14.274 1.00 23.12 216 ASN A CA 1
ATOM 1597 C C . ASN A 1 216 ? -12.081 23.363 -12.900 1.00 20.23 216 ASN A C 1
ATOM 1598 O O . ASN A 1 216 ? -11.543 24.076 -12.068 1.00 20.10 216 ASN A O 1
ATOM 1603 N N . LEU A 1 217 ? -12.329 22.064 -12.705 1.00 17.03 217 LEU A N 1
ATOM 1604 C CA . LEU A 1 217 ? -12.015 21.311 -11.455 1.00 13.11 217 LEU A CA 1
ATOM 1605 C C . LEU A 1 217 ? -10.875 20.363 -11.644 1.00 16.89 217 LEU A C 1
ATOM 1606 O O . LEU A 1 217 ? -10.884 19.628 -12.614 1.00 17.83 217 LEU A O 1
ATOM 1611 N N . ASP A 1 218 ? -9.934 20.321 -10.706 1.00 22.02 218 ASP A N 1
ATOM 1612 C CA . ASP A 1 218 ? -8.883 19.340 -10.750 1.00 20.15 218 ASP A CA 1
ATOM 1613 C C . ASP A 1 218 ? -9.111 18.270 -9.671 1.00 22.07 218 ASP A C 1
ATOM 1614 O O . ASP A 1 218 ? -9.864 18.463 -8.705 1.00 21.79 218 ASP A O 1
ATOM 1619 N N . ILE A 1 219 ? -8.469 17.119 -9.874 1.00 19.49 219 ILE A N 1
ATOM 1620 C CA . ILE A 1 219 ? -8.392 16.067 -8.863 1.00 20.90 219 ILE A CA 1
ATOM 1621 C C . ILE A 1 219 ? -7.723 16.691 -7.646 1.00 16.99 219 ILE A C 1
ATOM 1622 O O . ILE A 1 219 ? -6.865 17.556 -7.788 1.00 20.08 219 ILE A O 1
ATOM 1627 N N . GLY A 1 220 ? -8.088 16.219 -6.465 1.00 16.53 220 GLY A N 1
ATOM 1628 C CA . GLY A 1 220 ? -7.320 16.483 -5.239 1.00 18.62 220 GLY A CA 1
ATOM 1629 C C . GLY A 1 220 ? -7.680 17.750 -4.480 1.00 17.61 220 GLY A C 1
ATOM 1630 O O . GLY A 1 220 ? -6.897 18.220 -3.644 1.00 26.32 220 GLY A O 1
ATOM 1631 N N . GLN A 1 221 ? -8.842 18.318 -4.798 1.00 14.35 221 GLN A N 1
ATOM 1632 C CA . GLN A 1 221 ? -9.407 19.448 -4.086 1.00 10.16 221 GLN A CA 1
ATOM 1633 C C . GLN A 1 221 ? -10.902 19.303 -3.957 1.00 14.08 221 GLN A C 1
ATOM 1634 O O . GLN A 1 221 ? -11.557 18.870 -4.882 1.00 15.22 221 GLN A O 1
ATOM 1640 N N . VAL A 1 222 ? -11.442 19.771 -2.848 1.00 13.29 222 VAL A N 1
ATOM 1641 C CA . VAL A 1 222 ? -12.854 20.013 -2.756 1.00 8.92 222 VAL A CA 1
ATOM 1642 C C . VAL A 1 222 ? -13.131 21.467 -3.101 1.00 13.13 222 VAL A C 1
ATOM 1643 O O . VAL A 1 222 ? -12.449 22.373 -2.570 1.00 11.76 222 VAL A O 1
ATOM 1647 N N . TYR A 1 223 ? -14.142 21.722 -3.948 1.00 10.73 223 TYR A N 1
ATOM 1648 C CA . TYR A 1 223 ? -14.484 23.084 -4.369 1.00 7.00 223 TYR A CA 1
ATOM 1649 C C . TYR A 1 223 ? -15.836 23.470 -3.810 1.00 9.63 223 TYR A C 1
ATOM 1650 O O . TYR A 1 223 ? -16.748 22.648 -3.777 1.00 4.51 223 TYR A O 1
ATOM 1659 N N . LYS A 1 224 ? -15.968 24.714 -3.362 1.00 2.83 224 LYS A N 1
ATOM 1660 C CA . LYS A 1 224 ? -17.125 25.076 -2.542 1.00 14.19 224 LYS A CA 1
ATOM 1661 C C . LYS A 1 224 ? -17.787 26.390 -2.982 1.00 10.65 224 LYS A C 1
ATOM 1662 O O . LYS A 1 224 ? -18.481 26.997 -2.210 1.00 18.85 224 LYS A O 1
ATOM 1668 N N . GLU A 1 225 ? -17.590 26.816 -4.215 1.00 10.77 225 GLU A N 1
ATOM 1669 C CA . GLU A 1 225 ? -18.106 28.103 -4.652 1.00 14.09 225 GLU A CA 1
ATOM 1670 C C . GLU A 1 225 ? -19.393 28.030 -5.472 1.00 10.85 225 GLU A C 1
ATOM 1671 O O . GLU A 1 225 ? -19.995 29.036 -5.760 1.00 7.91 225 GLU A O 1
ATOM 1677 N N . THR A 1 226 ? -19.867 26.854 -5.837 1.00 16.01 226 THR A N 1
ATOM 1678 C CA . THR A 1 226 ? -21.072 26.791 -6.633 1.00 8.96 226 THR A CA 1
ATOM 1679 C C . THR A 1 226 ? -22.292 27.235 -5.795 1.00 9.21 226 THR A C 1
ATOM 1680 O O . THR A 1 226 ? -22.411 26.913 -4.616 1.00 13.32 226 THR A O 1
ATOM 1684 N N . ARG A 1 227 ? -23.184 28.001 -6.413 1.00 12.73 227 ARG A N 1
ATOM 1685 C CA . ARG A 1 227 ? -24.436 28.476 -5.760 1.00 9.65 227 ARG A CA 1
ATOM 1686 C C . ARG A 1 227 ? -25.698 27.954 -6.478 1.00 12.75 227 ARG A C 1
ATOM 1687 O O . ARG A 1 227 ? -25.655 27.723 -7.672 1.00 10.00 227 ARG A O 1
ATOM 1695 N N . LEU A 1 228 ? -26.801 27.784 -5.734 1.00 9.33 228 LEU A N 1
ATOM 1696 C CA . LEU A 1 228 ? -28.121 27.335 -6.252 1.00 7.60 228 LEU A CA 1
ATOM 1697 C C . LEU A 1 228 ? -29.157 28.457 -6.162 1.00 12.97 228 LEU A C 1
ATOM 1698 O O . LEU A 1 228 ? -29.233 29.139 -5.142 1.00 12.05 228 LEU A O 1
ATOM 1703 N N . PHE A 1 229 ? -29.907 28.664 -7.249 1.00 12.09 229 PHE A N 1
ATOM 1704 C CA . PHE A 1 229 ? -31.050 29.526 -7.294 1.00 10.99 229 PHE A CA 1
ATOM 1705 C C . PHE A 1 229 ? -32.248 28.608 -7.472 1.00 11.06 229 PHE A C 1
ATOM 1706 O O . PHE A 1 229 ? -32.267 27.799 -8.392 1.00 9.02 229 PHE A O 1
ATOM 1714 N N . LEU A 1 230 ? -33.223 28.725 -6.575 1.00 10.94 230 LEU A N 1
ATOM 1715 C CA . LEU A 1 230 ? -34.461 27.942 -6.613 1.00 7.59 230 LEU A CA 1
ATOM 1716 C C . LEU A 1 230 ? -35.626 28.864 -6.935 1.00 13.37 230 LEU A C 1
ATOM 1717 O O . LEU A 1 230 ? -35.872 29.831 -6.208 1.00 11.02 230 LEU A O 1
ATOM 1722 N N . ASP A 1 231 ? -36.338 28.593 -8.020 1.00 6.68 231 ASP A N 1
ATOM 1723 C CA . ASP A 1 231 ? -37.442 29.454 -8.447 1.00 7.79 231 ASP A CA 1
ATOM 1724 C C . ASP A 1 231 ? -36.900 30.892 -8.578 1.00 9.85 231 ASP A C 1
ATOM 1725 O O . ASP A 1 231 ? -37.534 31.853 -8.184 1.00 12.76 231 ASP A O 1
ATOM 1730 N N . GLY A 1 232 ? -35.687 31.017 -9.102 1.00 13.94 232 GLY A N 1
ATOM 1731 C CA . GLY A 1 232 ? -35.108 32.316 -9.416 1.00 7.73 232 GLY A CA 1
ATOM 1732 C C . GLY A 1 232 ? -34.569 33.161 -8.275 1.00 11.51 232 GLY A C 1
ATOM 1733 O O . GLY A 1 232 ? -34.272 34.315 -8.496 1.00 13.82 232 GLY A O 1
ATOM 1734 N N . GLU A 1 233 ? -34.463 32.610 -7.060 1.00 14.73 233 GLU A N 1
ATOM 1735 C CA . GLU A 1 233 ? -33.831 33.317 -5.948 1.00 12.66 233 GLU A CA 1
ATOM 1736 C C . GLU A 1 233 ? -32.769 32.466 -5.301 1.00 9.16 233 GLU A C 1
ATOM 1737 O O . GLU A 1 233 ? -32.939 31.266 -5.151 1.00 11.46 233 GLU A O 1
ATOM 1743 N N . GLU A 1 234 ? -31.670 33.113 -4.935 1.00 8.79 234 GLU A N 1
ATOM 1744 C CA . GLU A 1 234 ? -30.513 32.437 -4.444 1.00 14.27 234 GLU A CA 1
ATOM 1745 C C . GLU A 1 234 ? -30.848 31.775 -3.118 1.00 14.85 234 GLU A C 1
ATOM 1746 O O . GLU A 1 234 ? -31.328 32.447 -2.234 1.00 14.74 234 GLU A O 1
ATOM 1752 N N . GLU A 1 235 ? -30.590 30.473 -2.998 1.00 18.36 235 GLU A N 1
ATOM 1753 C CA . GLU A 1 235 ? -30.801 29.747 -1.747 1.00 19.52 235 GLU A CA 1
ATOM 1754 C C . G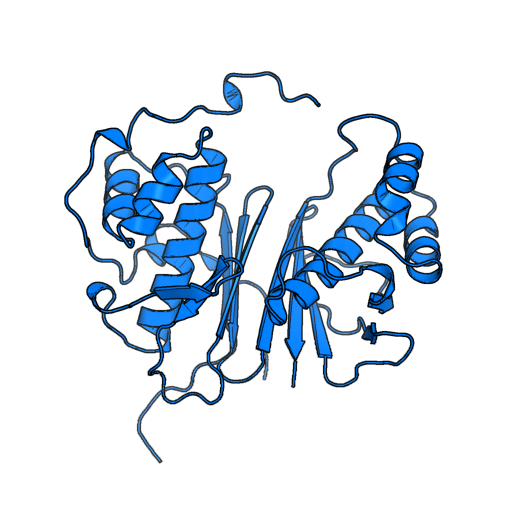LU A 1 235 ? -29.535 29.804 -0.925 1.00 24.19 235 GLU A C 1
ATOM 1755 O O . GLU A 1 235 ? -28.683 28.915 -1.008 1.00 23.67 235 GLU A O 1
ATOM 1761 N N . LYS A 1 236 ? -29.417 30.840 -0.119 1.00 17.73 236 LYS A N 1
ATOM 1762 C CA . LYS A 1 236 ? -28.178 31.098 0.607 1.00 17.16 236 LYS A CA 1
ATOM 1763 C C . LYS A 1 236 ? -27.947 30.116 1.739 1.00 13.66 236 LYS A C 1
ATOM 1764 O O . LYS A 1 236 ? -26.856 30.069 2.288 1.00 17.41 236 LYS A O 1
ATOM 1768 N N . GLU A 1 237 ? -28.967 29.364 2.119 1.00 16.76 237 GLU A N 1
ATOM 1769 C CA . GLU A 1 237 ? -28.811 28.353 3.166 1.00 10.16 237 GLU A CA 1
ATOM 1770 C C . GLU A 1 237 ? -28.237 27.044 2.625 1.00 15.69 237 GLU A C 1
ATOM 1771 O O . GLU A 1 237 ? -27.912 26.169 3.402 1.00 10.51 237 GLU A O 1
ATOM 1774 N N . TRP A 1 238 ? -28.117 26.902 1.307 1.00 15.04 238 TRP A N 1
ATOM 1775 C CA . TRP A 1 238 ? -27.497 25.704 0.740 1.00 7.18 238 TRP A CA 1
ATOM 1776 C C . TRP A 1 238 ? -26.076 25.919 0.230 1.00 17.26 238 TRP A C 1
ATOM 1777 O O . TRP A 1 238 ? -25.808 26.897 -0.484 1.00 15.50 238 TRP A O 1
ATOM 1788 N N . ALA A 1 239 ? -25.193 24.966 0.556 1.00 12.69 239 ALA A N 1
ATOM 1789 C CA . ALA A 1 239 ? -23.838 24.919 0.030 1.00 14.36 239 ALA A CA 1
ATOM 1790 C C . ALA A 1 239 ? -23.575 23.560 -0.578 1.00 14.82 239 ALA A C 1
ATOM 1791 O O . ALA A 1 239 ? -24.264 22.575 -0.274 1.00 9.84 239 ALA A O 1
ATOM 1793 N N . PHE A 1 240 ? -22.586 23.540 -1.466 1.00 13.66 240 PHE A N 1
ATOM 1794 C CA . PHE A 1 240 ? -22.262 22.373 -2.270 1.00 10.97 240 PHE A CA 1
ATOM 1795 C C . PHE A 1 240 ? -20.764 22.186 -2.239 1.00 13.57 240 PHE A C 1
ATOM 1796 O O . PHE A 1 240 ? -20.036 23.144 -2.311 1.00 13.65 240 PHE A O 1
ATOM 1804 N N . GLU A 1 241 ? -20.324 20.942 -2.128 1.00 12.18 241 GLU A N 1
ATOM 1805 C CA . GLU A 1 241 ? -18.925 20.583 -2.234 1.00 10.86 241 GLU A CA 1
ATOM 1806 C C . GLU A 1 241 ? -18.732 19.685 -3.418 1.00 15.21 241 GLU A C 1
ATOM 1807 O O . GLU A 1 241 ? -19.351 18.664 -3.491 1.00 10.45 241 GLU A O 1
ATOM 1813 N N . GLU A 1 242 ? -17.815 20.033 -4.299 1.00 11.91 242 GLU A N 1
ATOM 1814 C CA . GLU A 1 242 ? -17.588 19.315 -5.542 1.00 11.75 242 GLU A CA 1
ATOM 1815 C C . GLU A 1 242 ? -16.150 18.790 -5.571 1.00 10.36 242 GLU A C 1
ATOM 1816 O O . GLU A 1 242 ? -15.194 19.494 -5.261 1.00 13.51 242 GLU A O 1
ATOM 1822 N N . SER A 1 243 ? -16.000 17.541 -5.938 1.00 14.61 243 SER A N 1
ATOM 1823 C CA . SER A 1 243 ? -14.687 17.017 -6.157 1.00 15.57 243 SER A CA 1
ATOM 1824 C C . SER A 1 243 ? -14.733 15.961 -7.223 1.00 14.72 243 SER A C 1
ATOM 1825 O O . SER A 1 243 ? -15.786 15.466 -7.576 1.00 18.84 243 SER A O 1
ATOM 1828 N N . LYS A 1 244 ? -13.555 15.642 -7.717 1.00 18.18 244 LYS A N 1
ATOM 1829 C CA . LYS A 1 244 ? -13.337 14.585 -8.663 1.00 18.32 244 LYS A CA 1
ATOM 1830 C C . LYS A 1 244 ? -12.628 13.481 -7.925 1.00 18.49 244 LYS A C 1
ATOM 1831 O O . LYS A 1 244 ? -11.474 13.653 -7.554 1.00 19.42 244 LYS A O 1
ATOM 1837 N N . ILE A 1 245 ? -13.300 12.354 -7.711 1.00 19.71 245 ILE A N 1
ATOM 1838 C CA . ILE A 1 245 ? -12.635 11.217 -7.058 1.00 25.18 245 ILE A CA 1
ATOM 1839 C C . ILE A 1 245 ? -11.559 10.654 -7.995 1.00 20.02 245 ILE A C 1
ATOM 1840 O O . ILE A 1 245 ? -10.486 10.319 -7.557 1.00 19.26 245 ILE A O 1
ATOM 1844 N N . ASP A 1 246 ? -11.795 10.643 -9.295 1.00 21.12 246 ASP A N 1
ATOM 1845 C CA . ASP A 1 246 ? -10.678 10.461 -10.230 1.00 18.24 246 ASP A CA 1
ATOM 1846 C C . ASP A 1 246 ? -10.949 11.330 -11.396 1.00 15.82 246 ASP A C 1
ATOM 1847 O O . ASP A 1 246 ? -11.876 12.109 -11.332 1.00 19.73 246 ASP A O 1
ATOM 1852 N N . GLU A 1 247 ? -10.179 11.176 -12.480 1.00 16.08 247 GLU A N 1
ATOM 1853 C CA . GLU A 1 247 ? -10.320 12.048 -13.659 1.00 23.31 247 GLU A CA 1
ATOM 1854 C C . GLU A 1 247 ? -11.712 12.038 -14.295 1.00 22.65 247 GLU A C 1
ATOM 1855 O O . GLU A 1 247 ? -12.089 13.029 -14.935 1.00 18.45 247 GLU A O 1
ATOM 1857 N N . HIS A 1 248 ? -12.488 10.967 -14.083 1.00 14.56 248 HIS A N 1
ATOM 1858 C CA . HIS A 1 248 ? -13.763 10.804 -14.761 1.00 17.66 248 HIS A CA 1
ATOM 1859 C C . HIS A 1 248 ? -14.971 10.665 -13.891 1.00 15.00 248 HIS A C 1
ATOM 1860 O O . HIS A 1 248 ? -16.036 10.442 -14.415 1.00 18.72 248 HIS A O 1
ATOM 1867 N N . HIS A 1 249 ? -14.824 10.771 -12.578 1.00 17.21 249 HIS A N 1
ATOM 1868 C CA . HIS A 1 249 ? -15.957 10.669 -11.668 1.00 16.75 249 HIS A CA 1
ATOM 1869 C C . HIS A 1 249 ? -16.101 11.959 -10.875 1.00 12.47 249 HIS A C 1
ATOM 1870 O O . HIS A 1 249 ? -15.160 12.382 -10.235 1.00 18.01 249 HIS A O 1
ATOM 1877 N N . PHE A 1 250 ? -17.273 12.572 -10.957 1.00 11.53 250 PHE A N 1
ATOM 1878 C CA . PHE A 1 250 ? -17.599 13.784 -10.235 1.00 14.90 250 PHE A CA 1
ATOM 1879 C C . PHE A 1 250 ? -18.484 13.427 -9.056 1.00 14.40 250 PHE A C 1
ATOM 1880 O O . PHE A 1 250 ? -19.457 12.748 -9.260 1.00 7.22 250 PHE A O 1
ATOM 1888 N N . VAL A 1 251 ? -18.200 13.995 -7.878 1.00 8.93 251 VAL A N 1
ATOM 1889 C CA . VAL A 1 251 ? -19.054 13.908 -6.703 1.00 8.68 251 VAL A CA 1
ATOM 1890 C C . VAL A 1 251 ? -19.468 15.287 -6.200 1.00 13.57 251 VAL A C 1
ATOM 1891 O O . VAL A 1 251 ? -18.658 16.213 -6.146 1.00 10.58 251 VAL A O 1
ATOM 1895 N N . ALA A 1 252 ? -20.745 15.389 -5.845 1.00 11.95 252 ALA A N 1
ATOM 1896 C CA . ALA A 1 252 ? -21.361 16.575 -5.299 1.00 12.22 252 ALA A CA 1
ATOM 1897 C C . ALA A 1 252 ? -22.036 16.187 -3.979 1.00 13.91 252 ALA A C 1
ATOM 1898 O O . ALA A 1 252 ? -22.773 15.148 -3.897 1.00 11.04 252 ALA A O 1
ATOM 1900 N N . VAL A 1 253 ? -21.713 16.965 -2.945 1.00 8.97 253 VAL A N 1
ATOM 1901 C CA . VAL A 1 253 ? -22.445 16.945 -1.664 1.00 6.63 253 VAL A CA 1
ATOM 1902 C C . VAL A 1 253 ? -23.178 18.288 -1.494 1.00 11.73 253 VAL A C 1
ATOM 1903 O O . VAL A 1 253 ? -22.572 19.367 -1.597 1.00 8.31 253 VAL A O 1
ATOM 1907 N N . ALA A 1 254 ? -24.462 18.202 -1.192 1.00 8.07 254 ALA A N 1
ATOM 1908 C CA . ALA A 1 254 ? -25.293 19.357 -0.862 1.00 9.26 254 ALA A CA 1
ATOM 1909 C C . ALA A 1 254 ? -25.551 19.363 0.632 1.00 8.46 254 ALA A C 1
ATOM 1910 O O . ALA A 1 254 ? -25.849 18.299 1.217 1.00 8.81 254 ALA A O 1
ATOM 1912 N N . LEU A 1 255 ? -25.478 20.553 1.234 1.00 10.30 255 LEU A N 1
ATOM 1913 C CA . LEU A 1 255 ? -25.604 20.735 2.682 1.00 11.38 255 LEU A CA 1
ATOM 1914 C C . LEU A 1 255 ? -26.514 21.903 2.957 1.00 10.36 255 LEU A C 1
ATOM 1915 O O . LEU A 1 255 ? -26.289 22.997 2.448 1.00 18.38 255 LEU A O 1
ATOM 1920 N N . ARG A 1 256 ? -27.552 21.691 3.747 1.00 16.00 256 ARG A N 1
ATOM 1921 C CA . ARG A 1 256 ? -28.432 22.779 4.126 1.00 15.54 256 ARG A CA 1
ATOM 1922 C C . ARG A 1 256 ? -28.182 23.147 5.574 1.00 20.62 256 ARG A C 1
ATOM 1923 O O . ARG A 1 256 ? -28.216 22.280 6.429 1.00 19.13 256 ARG A O 1
ATOM 1927 N N . LYS A 1 257 ? -27.956 24.441 5.819 1.00 28.96 257 LYS A N 1
ATOM 1928 C CA . LYS A 1 257 ? -27.993 25.054 7.163 1.00 32.03 257 LYS A CA 1
ATOM 1929 C C . LYS A 1 257 ? -29.438 25.148 7.647 1.00 21.19 257 LYS A C 1
ATOM 1930 O O . LYS A 1 257 ? -29.890 24.272 8.375 1.00 24.25 257 LYS A O 1
ATOM 1932 N N . PRO 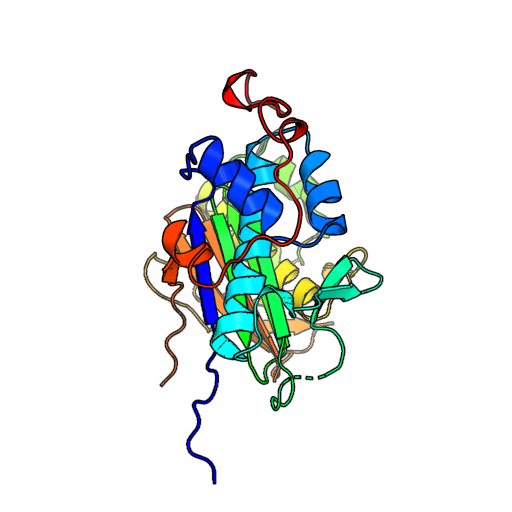A 1 274 ? -11.332 24.599 10.081 1.00 61.04 274 PRO A N 1
ATOM 1933 C CA . PRO A 1 274 ? -11.051 23.273 10.608 1.00 59.26 274 PRO A CA 1
ATOM 1934 C C . PRO A 1 274 ? -11.757 22.123 9.859 1.00 58.11 274 PRO A C 1
ATOM 1935 O O . PRO A 1 274 ? -11.778 20.998 10.358 1.00 57.54 274 PRO A O 1
ATOM 1939 N N . THR A 1 275 ? -12.298 22.381 8.668 1.00 58.65 275 THR A N 1
ATOM 1940 C CA . THR A 1 275 ? -13.065 21.355 7.924 1.00 60.33 275 THR A CA 1
ATOM 1941 C C . THR A 1 275 ? -12.260 20.657 6.816 1.00 52.90 275 THR A C 1
ATOM 1942 O O . THR A 1 275 ? -11.850 21.297 5.844 1.00 54.64 275 THR A O 1
ATOM 1946 N N . GLN A 1 276 ? -12.069 19.349 6.942 1.00 41.75 276 GLN A N 1
ATOM 1947 C CA . GLN A 1 276 ? -11.461 18.582 5.872 1.00 37.57 276 GLN A CA 1
ATOM 1948 C C . GLN A 1 276 ? -12.545 17.705 5.202 1.00 31.93 276 GLN A C 1
ATOM 1949 O O . GLN A 1 276 ? -13.171 16.868 5.840 1.00 34.38 276 GLN A O 1
ATOM 1955 N N . ARG A 1 277 ? -12.768 17.931 3.909 1.00 24.50 277 ARG A N 1
ATOM 1956 C CA . ARG A 1 277 ? -13.909 17.391 3.189 1.00 22.87 277 ARG A CA 1
ATOM 1957 C C . ARG A 1 277 ? -13.554 16.444 2.064 1.00 19.92 277 ARG A C 1
ATOM 1958 O O . ARG A 1 277 ? -14.447 16.031 1.322 1.00 20.16 277 ARG A O 1
ATOM 1966 N N . GLN A 1 278 ? -12.279 16.124 1.891 1.00 11.27 278 GLN A N 1
ATOM 1967 C CA . GLN A 1 278 ? -11.895 15.143 0.888 1.00 18.25 278 GLN A CA 1
ATOM 1968 C C . GLN A 1 278 ? -12.345 13.781 1.327 1.00 12.08 278 GLN A C 1
ATOM 1969 O O . GLN A 1 278 ? -12.478 13.520 2.496 1.00 20.01 278 GLN A O 1
ATOM 1975 N N . PHE A 1 279 ? -12.613 12.938 0.344 1.00 12.87 279 PHE A N 1
ATOM 1976 C CA . PHE A 1 279 ? -13.219 11.655 0.538 1.00 13.17 279 PHE A CA 1
ATOM 1977 C C . PHE A 1 279 ? -12.087 10.755 0.892 1.00 15.74 279 PHE A C 1
ATOM 1978 O O . PHE A 1 279 ? -11.050 10.826 0.283 1.00 22.04 279 PHE A O 1
ATOM 1986 N N . THR A 1 280 ? -12.284 9.945 1.918 1.00 14.98 280 THR A N 1
ATOM 1987 C CA . THR A 1 280 ? -11.368 8.875 2.285 1.00 9.82 280 THR A CA 1
ATOM 1988 C C . THR A 1 280 ? -11.836 7.552 1.602 1.00 13.20 280 THR A C 1
ATOM 1989 O O . THR A 1 280 ? -12.998 7.158 1.631 1.00 9.69 280 THR A O 1
ATOM 1993 N N . ILE A 1 281 ? -10.901 6.890 0.953 1.00 12.26 281 ILE A N 1
ATOM 1994 C CA . ILE A 1 281 ? -11.246 5.749 0.161 1.00 12.72 281 ILE A CA 1
ATOM 1995 C C . ILE A 1 281 ? -10.951 4.562 1.052 1.00 12.95 281 ILE A C 1
ATOM 1996 O O . ILE A 1 281 ? -9.829 4.369 1.513 1.00 13.17 281 ILE A O 1
ATOM 2001 N N . LEU A 1 282 ? -11.992 3.804 1.323 1.00 12.41 282 LEU A N 1
ATOM 2002 C CA . LEU A 1 282 ? -11.936 2.661 2.230 1.00 8.84 282 LEU A CA 1
ATOM 2003 C C . LEU A 1 282 ? -11.765 1.362 1.463 1.00 10.25 282 LEU A C 1
ATOM 2004 O O . LEU A 1 282 ? -12.021 1.326 0.257 1.00 7.95 282 LEU A O 1
ATOM 2009 N N . ASN A 1 283 ? -11.329 0.307 2.159 1.00 11.81 283 ASN A N 1
ATOM 2010 C CA . ASN A 1 283 ? -11.287 -1.049 1.587 1.00 9.88 283 ASN A CA 1
ATOM 2011 C C . ASN A 1 283 ? -12.265 -2.037 2.236 1.00 8.58 283 ASN A C 1
ATOM 2012 O O . ASN A 1 283 ? -13.020 -1.667 3.120 1.00 8.30 283 ASN A O 1
ATOM 2017 N N . PHE A 1 284 ? -12.320 -3.280 1.776 1.00 5.28 284 PHE A N 1
ATOM 2018 C CA . PHE A 1 284 ? -13.342 -4.174 2.347 1.00 6.26 284 PHE A CA 1
ATOM 2019 C C . PHE A 1 284 ? -13.150 -4.431 3.827 1.00 7.15 284 PHE A C 1
ATOM 2020 O O . PHE A 1 284 ? -14.123 -4.534 4.596 1.00 12.00 284 PHE A O 1
ATOM 2028 N N . ASN A 1 285 ? -11.895 -4.581 4.227 1.00 8.86 285 ASN A N 1
ATOM 2029 C CA . ASN A 1 285 ? -11.579 -4.743 5.622 1.00 10.47 285 ASN A CA 1
ATOM 2030 C C . ASN A 1 285 ? -12.157 -3.610 6.481 1.00 9.84 285 ASN A C 1
ATOM 2031 O O . ASN A 1 285 ? -12.735 -3.868 7.547 1.00 6.56 285 ASN A O 1
ATOM 2036 N N . ASP A 1 286 ? -12.020 -2.371 6.002 1.00 13.80 286 ASP A N 1
ATOM 2037 C CA . ASP A 1 286 ? -12.591 -1.192 6.680 1.00 9.38 286 ASP A CA 1
ATOM 2038 C C . ASP A 1 286 ? -14.140 -1.228 6.711 1.00 8.99 286 ASP A C 1
ATOM 2039 O O . ASP A 1 286 ? -14.772 -0.830 7.710 1.00 13.68 286 ASP A O 1
ATOM 2044 N N . LEU A 1 287 ? -14.776 -1.678 5.633 1.00 7.64 287 LEU A N 1
ATOM 2045 C CA . LEU A 1 287 ? -16.238 -1.860 5.678 1.00 9.95 287 LEU A CA 1
ATOM 2046 C C . LEU A 1 287 ? -16.686 -2.828 6.751 1.00 10.17 287 LEU A C 1
ATOM 2047 O O . LEU A 1 287 ? -17.760 -2.673 7.321 1.00 8.73 287 LEU A O 1
ATOM 2052 N N . MET A 1 288 ? -15.864 -3.848 6.970 1.00 12.68 288 MET A N 1
ATOM 2053 C CA . MET A 1 288 ? -16.162 -4.961 7.880 1.00 5.08 288 MET A CA 1
ATOM 2054 C C . MET A 1 288 ? -15.658 -4.741 9.329 1.00 7.20 288 MET A C 1
ATOM 2055 O O . MET A 1 288 ? -15.713 -5.644 10.146 1.00 7.40 288 MET A O 1
ATOM 2060 N N . SER A 1 289 ? -15.215 -3.539 9.652 1.00 5.95 289 SER A N 1
ATOM 2061 C CA . SER A 1 289 ? -14.557 -3.273 10.902 1.00 7.45 289 SER A CA 1
ATOM 2062 C C . SER A 1 289 ? -15.442 -3.542 12.099 1.00 13.51 289 SER A C 1
ATOM 2063 O O . SER A 1 289 ? -14.979 -4.147 13.055 1.00 10.70 289 SER A O 1
ATOM 2066 N N . SER A 1 290 ? -16.702 -3.131 12.047 1.00 9.92 290 SER A N 1
ATOM 2067 C CA . SER A 1 290 ? -17.645 -3.435 13.123 1.00 4.14 290 SER A CA 1
ATOM 2068 C C . SER A 1 290 ? -18.690 -4.463 12.773 1.00 10.38 290 SER A C 1
ATOM 2069 O O . SER A 1 290 ? -19.670 -4.637 13.504 1.00 6.74 290 SER A O 1
ATOM 2072 N N . ALA A 1 291 ? -18.512 -5.138 11.652 1.00 8.94 291 ALA A N 1
ATOM 2073 C CA . ALA A 1 291 ? -19.548 -5.981 11.174 1.00 9.44 291 ALA A CA 1
ATOM 2074 C C . ALA A 1 291 ? -19.640 -7.233 11.982 1.00 8.40 291 ALA A C 1
ATOM 2075 O O . ALA A 1 291 ? -18.662 -7.706 12.514 1.00 11.56 291 ALA A O 1
ATOM 2077 N N . VAL A 1 292 ? -20.854 -7.757 12.026 1.00 11.25 292 VAL A N 1
ATOM 2078 C CA . VAL A 1 292 ? -21.132 -9.022 12.620 1.00 9.77 292 VAL A CA 1
ATOM 2079 C C . VAL A 1 292 ? -22.255 -9.715 11.825 1.00 10.42 292 VAL A C 1
ATOM 2080 O O . VAL A 1 292 ? -23.129 -9.043 11.286 1.00 6.33 292 VAL A O 1
ATOM 2084 N N . PRO A 1 293 ? -22.260 -11.058 11.774 1.00 9.99 293 PRO A N 1
ATOM 2085 C CA . PRO A 1 293 ? -23.329 -11.704 11.037 1.00 11.49 293 PRO A CA 1
ATOM 2086 C C . PRO A 1 293 ? -24.689 -11.502 11.679 1.00 13.96 293 PRO A C 1
ATOM 2087 O O . PRO A 1 293 ? -24.811 -11.552 12.890 1.00 15.12 293 PRO A O 1
ATOM 2091 N N . MET A 1 294 ? -25.710 -11.290 10.863 1.00 16.41 294 MET A N 1
ATOM 2092 C CA . MET A 1 294 ? -27.068 -11.148 11.368 1.00 18.38 294 MET A CA 1
ATOM 2093 C C . MET A 1 294 ? -28.005 -12.251 10.887 1.00 15.33 294 MET A C 1
ATOM 2094 O O . MET A 1 294 ? -28.947 -12.589 11.571 1.00 18.49 294 MET A O 1
ATOM 2099 N N . THR A 1 295 ? -27.734 -12.818 9.720 1.00 18.29 295 THR A N 1
ATOM 2100 C CA . THR A 1 295 ? -28.478 -13.962 9.230 1.00 18.18 295 THR A CA 1
ATOM 2101 C C . THR A 1 295 ? -27.506 -15.104 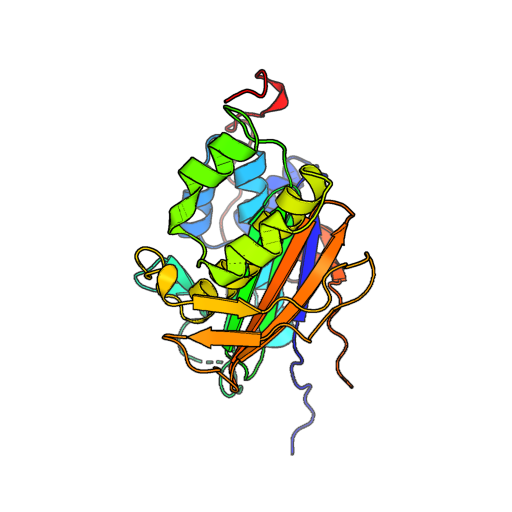8.960 1.00 17.86 295 THR A C 1
ATOM 2102 O O . THR A 1 295 ? -26.311 -14.876 8.798 1.00 14.25 295 THR A O 1
ATOM 2106 N N . PRO A 1 296 ? -28.002 -16.338 8.907 1.00 22.16 296 PRO A N 1
ATOM 2107 C CA . PRO A 1 296 ? -27.137 -17.484 8.553 1.00 25.86 296 PRO A CA 1
ATOM 2108 C C . PRO A 1 296 ? -26.585 -17.420 7.117 1.00 26.20 296 PRO A C 1
ATOM 2109 O O . PRO A 1 296 ? -27.203 -16.791 6.252 1.00 21.64 296 PRO A O 1
ATOM 2113 N N . GLU A 1 297 ? -25.452 -18.086 6.870 1.00 23.77 297 GLU A N 1
ATOM 2114 C CA . GLU A 1 297 ? -24.825 -18.129 5.529 1.00 25.73 297 GLU A CA 1
ATOM 2115 C C . GLU A 1 297 ? -25.759 -18.657 4.410 1.00 26.60 297 GLU A C 1
ATOM 2116 O O . GLU A 1 297 ? -26.412 -19.691 4.549 1.00 27.93 297 GLU A O 1
ATOM 2122 N N . ASP A 1 298 ? -25.811 -17.939 3.300 1.00 22.53 298 ASP A N 1
ATOM 2123 C CA . ASP A 1 298 ? -26.789 -18.231 2.250 1.00 26.71 298 ASP A CA 1
ATOM 2124 C C . ASP A 1 298 ? -26.157 -18.533 0.891 1.00 19.95 298 ASP A C 1
ATOM 2125 O O . ASP A 1 298 ? -25.816 -17.612 0.147 1.00 22.61 298 ASP A O 1
ATOM 2130 N N . PRO A 1 299 ? -25.986 -19.830 0.574 1.00 23.65 299 PRO A N 1
ATOM 2131 C CA . PRO A 1 299 ? -25.251 -20.251 -0.620 1.00 22.88 299 PRO A CA 1
ATOM 2132 C C . PRO A 1 299 ? -25.890 -19.854 -1.947 1.00 22.65 299 PRO A C 1
ATOM 2133 O O . PRO A 1 299 ? -25.188 -19.769 -2.937 1.00 26.85 299 PRO A O 1
ATOM 2137 N N . SER A 1 300 ? -27.200 -19.607 -1.961 1.00 23.22 300 SER A N 1
ATOM 2138 C CA . SER A 1 300 ? -27.890 -19.165 -3.155 1.00 21.44 300 SER A CA 1
ATOM 2139 C C . SER A 1 300 ? -27.326 -17.807 -3.614 1.00 21.27 300 SER A C 1
ATOM 2140 O O . SER A 1 300 ? -27.323 -17.490 -4.786 1.00 21.72 300 SER A O 1
ATOM 2143 N N . PHE A 1 301 ? -26.792 -17.031 -2.673 1.00 22.32 301 PHE A N 1
ATOM 2144 C CA . PHE A 1 301 ? -26.182 -15.734 -2.995 1.00 17.11 301 PHE A CA 1
ATOM 2145 C C . PHE A 1 301 ? -24.804 -15.805 -3.623 1.00 19.98 301 PHE A C 1
ATOM 2146 O O . PHE A 1 301 ? -24.229 -14.770 -3.911 1.00 21.47 301 PHE A O 1
ATOM 2154 N N . TRP A 1 302 ? -24.264 -17.007 -3.794 1.00 20.96 302 TRP A N 1
ATOM 2155 C CA . TRP A 1 302 ? -23.079 -17.207 -4.611 1.00 24.16 302 TRP A CA 1
ATOM 2156 C C . TRP A 1 302 ? -23.526 -17.836 -5.919 1.00 28.95 302 TRP A C 1
ATOM 2157 O O . TRP A 1 302 ? -24.443 -18.655 -5.923 1.00 25.22 302 TRP A O 1
ATOM 2168 N N . ASP A 1 303 ? -22.894 -17.463 -7.027 1.00 23.76 303 ASP A N 1
ATOM 2169 C CA . ASP A 1 303 ? -23.131 -18.170 -8.269 1.00 23.82 303 ASP A CA 1
ATOM 2170 C C . ASP A 1 303 ? -24.545 -17.887 -8.787 1.00 22.61 303 ASP A C 1
ATOM 2171 O O . ASP A 1 303 ? -25.140 -18.770 -9.374 1.00 26.52 303 ASP A O 1
ATOM 2176 N N . CYS A 1 304 ? -25.088 -16.682 -8.559 1.00 17.66 304 CYS A N 1
ATOM 2177 C CA . CYS A 1 304 ? -26.452 -16.340 -9.031 1.00 20.81 304 CYS A CA 1
ATOM 2178 C C . CYS A 1 304 ? -26.604 -15.012 -9.828 1.00 19.78 304 CYS A C 1
ATOM 2179 O O . CYS A 1 304 ? -27.720 -14.555 -10.064 1.00 23.18 304 CYS A O 1
ATOM 2182 N N . PHE A 1 305 ? -25.492 -14.405 -10.221 1.00 15.76 305 PHE A N 1
ATOM 2183 C CA . PHE A 1 305 ? -25.509 -13.084 -10.835 1.00 12.56 305 PHE A CA 1
ATOM 2184 C C . PHE A 1 305 ? -24.891 -13.205 -12.181 1.00 12.48 305 PHE A C 1
ATOM 2185 O O . PHE A 1 305 ? -24.076 -14.099 -12.400 1.00 10.66 305 PHE A O 1
ATOM 2193 N N . CYS A 1 306 ? -25.264 -12.300 -13.084 1.00 16.65 306 CYS A N 1
ATOM 2194 C CA . CYS A 1 306 ? -24.543 -12.139 -14.344 1.00 15.86 306 CYS A CA 1
ATOM 2195 C C . CYS A 1 306 ? -23.387 -11.162 -14.185 1.00 12.97 306 CYS A C 1
ATOM 2196 O O . CYS A 1 306 ? -23.364 -10.349 -13.273 1.00 13.66 306 CYS A O 1
ATOM 2199 N N . PHE A 1 307 ? -22.459 -11.225 -15.124 1.00 10.63 307 PHE A N 1
ATOM 2200 C CA . PHE A 1 307 ? -21.374 -10.281 -15.187 1.00 12.43 307 PHE A CA 1
ATOM 2201 C C . PHE A 1 307 ? -21.314 -9.641 -16.565 1.00 14.25 307 PHE A C 1
ATOM 2202 O O . PHE A 1 307 ? -21.478 -10.299 -17.590 1.00 11.07 307 PHE A O 1
ATOM 2210 N N . THR A 1 308 ? -20.964 -8.372 -16.583 1.00 4.80 308 THR A N 1
ATOM 2211 C CA . THR A 1 308 ? -21.015 -7.585 -17.795 1.00 10.25 308 THR A CA 1
ATOM 2212 C C . THR A 1 308 ? -19.933 -8.047 -18.758 1.00 8.76 308 THR A C 1
ATOM 2213 O O . THR A 1 308 ? -20.042 -7.816 -19.957 1.00 14.26 308 THR A O 1
ATOM 2217 N N . GLU A 1 309 ? -18.891 -8.693 -18.222 1.00 15.28 309 GLU A N 1
ATOM 2218 C CA . GLU A 1 309 ? -17.828 -9.291 -19.065 1.00 8.22 309 GLU A CA 1
ATOM 2219 C C . GLU A 1 309 ? -18.375 -10.319 -20.024 1.00 12.64 309 GLU A C 1
ATOM 2220 O O . GLU A 1 309 ? -17.723 -10.589 -21.004 1.00 14.01 309 GLU A O 1
ATOM 2226 N N . GLU A 1 310 ? -19.513 -10.951 -19.687 1.00 10.44 310 GLU A N 1
ATOM 2227 C CA . GLU A 1 310 ? -20.139 -11.966 -20.524 1.00 17.59 310 GLU A CA 1
ATOM 2228 C C . GLU A 1 310 ? -20.819 -11.386 -21.783 1.00 9.91 310 GLU A C 1
ATOM 2229 O O . GLU A 1 310 ? -21.053 -12.097 -22.733 1.00 8.28 310 GLU A O 1
ATOM 2235 N N . ILE A 1 311 ? -21.135 -10.098 -21.811 1.00 13.35 311 ILE A N 1
ATOM 2236 C CA . ILE A 1 311 ? -21.846 -9.525 -22.964 1.00 7.78 311 ILE A CA 1
ATOM 2237 C C . ILE A 1 311 ? -21.077 -8.355 -23.574 1.00 9.60 311 ILE A C 1
ATOM 2238 O O . ILE A 1 311 ? -20.210 -7.790 -22.920 1.00 7.77 311 ILE A O 1
ATOM 2243 N N . PRO A 1 312 ? -21.426 -7.972 -24.813 1.00 6.57 312 PRO A N 1
ATOM 2244 C CA . PRO A 1 312 ? -20.873 -6.741 -25.393 1.00 9.10 312 PRO A CA 1
ATOM 2245 C C . PRO A 1 312 ? -21.539 -5.501 -24.807 1.00 10.67 312 PRO A C 1
ATOM 2246 O O . PRO A 1 312 ? -22.758 -5.409 -24.787 1.00 13.63 312 PRO A O 1
ATOM 2250 N N . ILE A 1 313 ? -20.752 -4.552 -24.313 1.00 11.42 313 ILE A N 1
ATOM 2251 C CA . ILE A 1 313 ? -21.341 -3.309 -23.805 1.00 12.13 313 ILE A CA 1
ATOM 2252 C C . ILE A 1 313 ? -21.746 -2.435 -25.012 1.00 14.79 313 ILE A C 1
ATOM 2253 O O . ILE A 1 313 ? -20.902 -2.067 -25.872 1.00 11.46 313 ILE A O 1
ATOM 2258 N N . ARG A 1 314 ? -23.056 -2.189 -25.109 1.00 18.38 314 ARG A N 1
ATOM 2259 C CA . ARG A 1 314 ? -23.672 -1.387 -26.182 1.00 16.25 314 ARG A CA 1
ATOM 2260 C C . ARG A 1 314 ? -24.800 -0.464 -25.614 1.00 23.40 314 ARG A C 1
ATOM 2261 O O . ARG A 1 314 ? -24.786 -0.200 -24.421 1.00 20.79 314 ARG A O 1
ATOM 2269 N N . ASN A 1 315 ? -25.676 0.104 -26.461 1.00 30.31 315 ASN A N 1
ATOM 2270 C CA . ASN A 1 315 ? -26.942 0.810 -26.045 1.00 27.78 315 ASN A CA 1
ATOM 2271 C C . ASN A 1 315 ? -27.272 2.080 -26.785 1.00 36.80 315 ASN A C 1
ATOM 2272 O O . ASN A 1 315 ? -27.977 2.946 -26.230 1.00 40.78 315 ASN A O 1
#

Radius of gyration: 19.51 Å; Cα contacts (8 Å, |Δi|>4): 504; chains: 1; bounding box: 35×54×61 Å

GO terms:
  GO:0005829 cytosol (C, IDA)
  GO:0008897 holo-[acyl-carrier-protein] synthase activity (F, IDA)
  GO:0051604 protein maturation (P, IDA)
  GO:0009258 10-formyltetrahydrofolate catabolic process (P, IMP)
  GO:0005515 protein binding (F, IPI)
  GO:0008897 holo-[acyl-carrier-protein] synthase activity (F, TAS)
  GO:0005829 cytosol (C, TAS)
  GO:0015939 pantothenate metabolic process (P, TAS)
  GO:0000287 magnesium ion binding (F, IDA)
  GO:0070062 extracellular exosome (C, HDA)

Organism: Homo sapiens (NCBI:txid9606)

Foldseek 3Di:
DDPDDADAKAKAKEQLQPDDDDPVLVLQLLQQADPVLSVVLLPAFAPSVSSQSSLQRLVVLLCCCPNVVDQSLPFDWDAPPQGHIDTPDAPPAQDWDKEWEGEDRMIIIIIHRFWQKFKYKYFQDADQDDHLVVVCVVVVQQAEPVLLCLLPVDPDSSLSSLSVRQVVRAQRRVCVSVSPHPDDRNNQKHKDDPPSDADADDWDKPIWIHGNRHTPPQKIKIWHAPDPGMIMIMITGDVDDHDYHYDYSCSSCVSTDGNDDRDCSSPPRHDHCVVDDDHD

InterPro domains:
  IPR008278 4'-phosphopantetheinyl transferase domain [PF01648] (125-241)
  IPR037143 4'-phosphopantetheinyl transferase domain superfamily [G3DSA:3.90.470.20] (17-290)
  IPR037143 4'-phosphopantetheinyl transferase domain superfamily [G3DSA:3.90.470.20] (124-248)
  IPR037143 4'-phosphopantetheinyl transferase domain superfamily [SSF56214] (18-117)
  IPR037143 4'-phosphopantetheinyl transferase domain superfamily [SSF56214] (125-250)
  IPR050559 Phosphopantetheinyl Transferase Superfamily [PTHR12215] (14-282)
  IPR055066 4'-phosphopantetheinyl transferase, N-terminal [PF22624] (25-122)

B-factor: mean 16.78, std 9.99, range [2.0, 71.26]

CATH classification: 3.90.470.20 (+1 more: 3.90.470.20)

Nearest PDB structures (foldseek):
  2c43-assembly1_A  TM=1.004E+00  e=1.943E-60  Homo sapiens
  2byd-assembly1_A  TM=9.884E-01  e=1.281E-53  Homo sapiens
  2cg5-assembly1_A  TM=9.712E-01  e=1.477E-50  Homo sapiens
  1qr0-assembly1_A  TM=7.935E-01  e=9.641E-16  Bacillus subtilis
  1fte-assembly1_C  TM=6.760E-01  e=2.436E-03  Streptococcus pneumoniae